Protein AF-A0A7W5GGF5-F1 (afdb_monomer)

Mean predicted aligned error: 14.83 Å

pLDDT: mean 84.12, std 16.29, range [29.69, 98.38]

Secondary structure (DSSP, 8-state):
-----HHHHHHHHTTSS--PPPGGGG--SEEEEEEEEEETTTTEEEEEETTEEEEEEB-SS-BPTT-EEEEEE-TTT--EEEEEEESSBPPSEEEEEEEEEETTEEEEE-SSSEEEEEB-S----TTSEEEEEE-TTS-EEEEEEEE-SPPPPPPPPPPPS-PPEEEEEEEE--SEEEEEETTTTEES-SSTTTTS-TT-EEEB--TT--SEEEEEE-TTTTGGG--SEEEEEEEEEEBPSSS--EEEEEEEES-SS--SS-----S--EEEEEEEPTT-EEEEEPPHHHHHHHHHTS--EEEE--SS-EEE--TTSTTSSEEEEEEEEE-

Organism: NCBI:txid1572644

Foldseek 3Di:
DDDPDPVVVVVVVVVPDPDADDPVNPPDLKDKWFFQDADLPVQWTWTGDLQDTDTEREDQEQHDGRFIWIFGADPLQRHGHYTDYTPDHDDQKFKWAFADDDPQWTFTAALHDTDIEGEDDEDDDHRFIFIFGADSRRHGHYTDYGDPDDGDDRDDNGDDSAADKDKHKDKAAFSAKWKAQPVVFDTQPPCCPPQHHSRKFKAADDPNSHGMKIKGASALSLQNSQFPAFPWKKWKWFFTQPQDWWKWKKAFDLDNDDDPTGGDGDPGDMWIWDTAGHRGMTMTIDDRRVRVCSNNSVGRMMMGYDNTTTIIYHPVDPPHRMMIIIGMHHD

Radius of gyration: 27.98 Å; Cα contacts (8 Å, |Δi|>4): 886; chains: 1; bounding box: 57×67×80 Å

Sequence (331 aa):
MTDLSPLNIAGLLARNTPQGPGVDDDTALVSTGSVLDVNTASRRVRVGIRGGDVWLPAVAARYASGAPVRVLFDATSARPVLVLGTAEPAAPVAAGQVKVIDGRTLTVTFGGPQFVIPSVAGAYEVDDTAWVMLDDWGRPVIALGPSLEPPPAPVEPPPDAGGEIVTATTTIGPQTSGTFSVAAGRWDQWNASRYGGASDIYQGNAYGSGQLRGFAGYGDQIRNLGALTIEEAVLTARKTADGNSAVLMVQGTAAGERPSGQPVAGPFESASSGSIGSGQTGSISLPAGLREALRTGAARGLVAVGGDYGGFGGTATPGSFTLAIRYTKAA

Nearest PDB structures (foldseek):
  7pxb-assembly1_A  TM=3.891E-01  e=2.462E-04  Mycobacterium tuberculosis
  3fp9-assembly3_G  TM=3.376E-01  e=1.770E-04  Mycobacterium tuberculosis
  5kzf-assembly2_I  TM=3.311E-01  e=1.770E-04  Mycobacterium tuberculosis H37Ra
  3fp9-assembly3_L  TM=3.149E-01  e=2.206E-04  Mycobacterium tuberculosis
  3f8t-assembly1_A  TM=6.559E-01  e=2.033E+00  Methanopyrus kandleri AV19

Solvent-accessible surface area (backbone atoms only — not comparable to full-atom values): 17221 Å² total; per-residue (Å²): 137,82,86,84,51,74,71,60,54,56,59,51,53,67,72,73,48,87,79,62,75,52,83,74,75,71,64,61,51,54,47,74,28,28,30,44,44,76,42,66,89,80,45,29,34,28,31,40,42,60,39,34,75,48,81,28,48,44,49,80,38,15,81,33,75,66,27,50,26,39,32,34,36,40,90,82,54,66,39,81,61,33,32,70,33,42,86,49,50,46,74,59,56,45,43,21,30,27,68,43,82,55,94,58,32,32,32,28,38,53,74,78,54,76,44,83,26,46,43,48,92,61,84,73,54,73,74,38,26,24,35,26,36,34,47,56,63,60,46,81,58,34,34,68,32,62,40,90,53,72,50,64,71,68,72,70,78,57,74,75,90,75,50,62,80,40,81,48,57,50,76,48,61,39,77,38,37,18,22,29,26,64,72,75,73,44,67,37,71,75,53,33,86,76,55,46,48,47,27,24,27,28,21,10,55,54,98,84,55,39,49,33,35,9,35,35,10,37,40,55,42,61,30,64,53,26,46,78,42,62,81,42,38,36,37,27,37,27,28,31,65,70,82,51,60,25,42,54,24,37,22,30,10,61,49,26,56,83,60,98,60,78,80,66,64,46,101,45,61,69,37,57,36,65,77,25,46,46,58,31,74,40,59,28,70,53,50,72,67,40,39,50,27,30,44,74,48,61,19,14,20,38,27,31,70,26,71,45,49,40,48,26,33,16,67,84,30,88,78,16,53,21,32,44,35,34,30,31,23,32,95

Structure (mmCIF, N/CA/C/O backbone):
data_AF-A0A7W5GGF5-F1
#
_entry.id   AF-A0A7W5GGF5-F1
#
loop_
_atom_site.group_PDB
_atom_site.id
_atom_site.type_symbol
_atom_site.label_atom_id
_atom_site.label_alt_id
_atom_site.label_comp_id
_atom_site.label_asym_id
_atom_site.label_entity_id
_atom_site.label_seq_id
_atom_site.pdbx_PDB_ins_code
_atom_site.Cartn_x
_atom_site.Cartn_y
_atom_site.Cartn_z
_atom_site.occupancy
_atom_site.B_iso_or_equiv
_atom_site.auth_seq_id
_atom_site.auth_comp_id
_atom_site.auth_asym_id
_atom_site.auth_atom_id
_atom_site.pdbx_PDB_model_num
ATOM 1 N N . MET A 1 1 ? 17.537 49.459 -15.010 1.00 41.50 1 MET A N 1
ATOM 2 C CA . MET A 1 1 ? 18.434 48.297 -15.169 1.00 41.50 1 MET A CA 1
ATOM 3 C C . MET A 1 1 ? 17.840 47.160 -14.369 1.00 41.50 1 MET A C 1
ATOM 5 O O . MET A 1 1 ? 17.927 47.172 -13.152 1.00 41.50 1 MET A O 1
ATOM 9 N N . THR A 1 2 ? 17.126 46.268 -15.043 1.00 43.50 2 THR A N 1
ATOM 10 C CA . THR A 1 2 ? 16.568 45.046 -14.462 1.00 43.50 2 THR A CA 1
ATOM 11 C C . THR A 1 2 ? 17.681 44.006 -14.424 1.00 43.50 2 THR A C 1
ATOM 13 O O . THR A 1 2 ? 18.266 43.695 -15.458 1.00 43.50 2 THR A O 1
ATOM 16 N N . ASP A 1 3 ? 18.019 43.536 -13.227 1.00 40.41 3 ASP A N 1
ATOM 17 C CA . ASP A 1 3 ? 19.039 42.513 -13.006 1.00 40.41 3 ASP A CA 1
ATOM 18 C C . ASP A 1 3 ? 18.532 41.162 -13.541 1.00 40.41 3 ASP A C 1
ATOM 20 O O . ASP A 1 3 ? 17.612 40.559 -12.988 1.00 40.41 3 ASP A O 1
ATOM 24 N N . LEU A 1 4 ? 19.098 40.733 -14.671 1.00 43.12 4 LEU A N 1
ATOM 25 C CA . LEU A 1 4 ? 18.821 39.464 -15.350 1.00 43.12 4 LEU A CA 1
ATOM 26 C C . LEU A 1 4 ? 19.878 38.416 -14.976 1.00 43.12 4 LEU A C 1
ATOM 28 O O . LEU A 1 4 ? 20.473 37.771 -15.840 1.00 43.12 4 LEU A O 1
ATOM 32 N N . SER A 1 5 ? 20.146 38.255 -13.684 1.00 49.69 5 SER A N 1
ATOM 33 C CA . SER A 1 5 ? 21.003 37.177 -13.201 1.00 49.69 5 SER A CA 1
ATOM 34 C C . SER A 1 5 ? 20.264 35.820 -13.241 1.00 49.69 5 SER A C 1
ATOM 36 O O . SER A 1 5 ? 19.100 35.721 -12.840 1.00 49.69 5 SER A O 1
ATOM 38 N N . PRO A 1 6 ? 20.917 34.732 -13.698 1.00 41.53 6 PRO A N 1
ATOM 39 C CA . PRO A 1 6 ? 20.298 33.407 -13.866 1.00 41.53 6 PRO A CA 1
ATOM 40 C C . PRO A 1 6 ? 19.820 32.772 -12.547 1.00 41.53 6 PRO A C 1
ATOM 42 O O . PRO A 1 6 ? 18.934 31.919 -12.550 1.00 41.53 6 PRO A O 1
ATOM 45 N N . LEU A 1 7 ? 20.344 33.240 -11.409 1.00 44.03 7 LEU A N 1
ATOM 46 C CA . LEU A 1 7 ? 19.892 32.866 -10.065 1.00 44.03 7 LEU A CA 1
ATOM 47 C C . LEU A 1 7 ? 18.481 33.385 -9.743 1.00 44.03 7 LEU A C 1
ATOM 49 O O . LEU A 1 7 ? 17.750 32.740 -8.994 1.00 44.03 7 LEU A O 1
ATOM 53 N N . ASN A 1 8 ? 18.065 34.502 -10.343 1.00 47.91 8 ASN A N 1
ATOM 54 C CA . ASN A 1 8 ? 16.760 35.104 -10.077 1.00 47.91 8 ASN A CA 1
ATOM 55 C C . ASN A 1 8 ? 15.637 34.463 -10.916 1.00 47.91 8 ASN A C 1
ATOM 57 O O . ASN A 1 8 ? 14.482 34.441 -10.500 1.00 47.91 8 ASN A O 1
ATOM 61 N N . ILE A 1 9 ? 15.975 33.856 -12.062 1.00 46.38 9 ILE A N 1
ATOM 62 C CA . ILE A 1 9 ? 15.023 33.125 -12.920 1.00 46.38 9 ILE A CA 1
ATOM 63 C C . ILE A 1 9 ? 14.698 31.742 -12.328 1.00 46.38 9 ILE A C 1
ATOM 65 O O . ILE A 1 9 ? 13.537 31.332 -12.335 1.00 46.38 9 ILE A O 1
ATOM 69 N N . ALA A 1 10 ? 15.681 31.053 -11.738 1.00 43.66 10 ALA A N 1
ATOM 70 C CA . ALA A 1 10 ? 15.460 29.780 -11.043 1.00 43.66 10 ALA A CA 1
ATOM 71 C C . ALA A 1 10 ? 14.578 29.943 -9.787 1.00 43.66 10 ALA A C 1
ATOM 73 O O . ALA A 1 10 ? 13.689 29.128 -9.542 1.00 43.66 10 ALA A O 1
ATOM 74 N N . GLY A 1 11 ? 14.756 31.039 -9.038 1.00 40.59 11 GLY A N 1
ATOM 75 C CA . GLY A 1 11 ? 13.897 31.381 -7.898 1.00 40.59 11 GLY A CA 1
ATOM 76 C C . GLY A 1 11 ? 12.468 31.780 -8.292 1.00 40.59 11 GLY A C 1
ATOM 77 O O . GLY A 1 11 ? 11.533 31.518 -7.536 1.00 40.59 11 GLY A O 1
ATOM 78 N N . LEU A 1 12 ? 12.277 32.366 -9.482 1.00 37.69 12 LEU A N 1
ATOM 79 C CA . LEU A 1 12 ? 10.950 32.711 -10.006 1.00 37.69 12 LEU A CA 1
ATOM 80 C C . LEU A 1 12 ? 10.204 31.488 -10.572 1.00 37.69 12 LEU A C 1
ATOM 82 O O . LEU A 1 12 ? 8.990 31.385 -10.410 1.00 37.69 12 LEU A O 1
ATOM 86 N N . LEU A 1 13 ? 10.918 30.537 -11.187 1.00 41.84 13 LEU A N 1
ATOM 87 C CA . LEU A 1 13 ? 10.351 29.275 -11.690 1.00 41.84 13 LEU A CA 1
ATOM 88 C C . LEU A 1 13 ? 9.960 28.309 -10.557 1.00 41.84 13 LEU A C 1
ATOM 90 O O . LEU A 1 13 ? 8.976 27.579 -10.688 1.00 41.84 13 LEU A O 1
ATOM 94 N N . ALA A 1 14 ? 10.662 28.361 -9.421 1.00 41.31 14 ALA A N 1
ATOM 95 C CA . ALA A 1 14 ? 10.317 27.596 -8.221 1.00 41.31 14 ALA A CA 1
ATOM 96 C C . ALA A 1 14 ? 9.022 28.077 -7.532 1.00 41.31 14 ALA A C 1
ATOM 98 O O . ALA A 1 14 ? 8.408 27.305 -6.799 1.00 41.31 14 ALA A O 1
ATOM 99 N N . ARG A 1 15 ? 8.589 29.328 -7.773 1.00 41.06 15 ARG A N 1
ATOM 100 C CA . ARG A 1 15 ? 7.358 29.905 -7.193 1.00 41.06 15 ARG A CA 1
ATOM 101 C C . ARG A 1 15 ? 6.095 29.699 -8.037 1.00 41.06 15 ARG A C 1
ATOM 103 O O . ARG A 1 15 ? 5.009 29.883 -7.506 1.00 41.06 15 ARG A O 1
ATOM 110 N N . ASN A 1 16 ? 6.227 29.317 -9.311 1.00 32.91 16 ASN A N 1
ATOM 111 C CA . ASN A 1 16 ? 5.099 29.181 -10.250 1.00 32.91 16 ASN A CA 1
ATOM 112 C C . ASN A 1 16 ? 4.885 27.754 -10.783 1.00 32.91 16 ASN A C 1
ATOM 114 O O . ASN A 1 16 ? 4.071 27.547 -11.681 1.00 32.91 16 ASN A O 1
ATOM 118 N N . THR A 1 17 ? 5.589 26.764 -10.242 1.00 31.17 17 THR A N 1
ATOM 119 C CA . THR A 1 17 ? 5.284 25.349 -10.473 1.00 31.17 17 THR A CA 1
ATOM 120 C C . THR A 1 17 ? 4.471 24.822 -9.289 1.00 31.17 17 THR A C 1
ATOM 122 O O . THR A 1 17 ? 4.788 25.183 -8.155 1.00 31.17 17 THR A O 1
ATOM 125 N N . PRO A 1 18 ? 3.416 24.009 -9.504 1.00 29.69 18 PRO A N 1
ATOM 126 C CA . PRO A 1 18 ? 2.726 23.331 -8.414 1.00 29.69 18 PRO A CA 1
ATOM 127 C C . PRO A 1 18 ? 3.756 22.499 -7.650 1.00 29.69 18 PRO A C 1
ATOM 129 O O . PRO A 1 18 ? 4.248 21.489 -8.150 1.00 29.69 18 PRO A O 1
ATOM 132 N N . GLN A 1 19 ? 4.141 22.976 -6.471 1.00 32.56 19 GLN A N 1
ATOM 133 C CA . GLN A 1 19 ? 4.970 22.228 -5.544 1.00 32.56 19 GLN A CA 1
ATOM 134 C C . GLN A 1 19 ? 4.095 21.075 -5.055 1.00 32.56 19 GLN A C 1
ATOM 136 O O . GLN A 1 19 ? 3.188 21.268 -4.246 1.00 32.56 19 GLN A O 1
ATOM 141 N N . GLY A 1 20 ? 4.316 19.886 -5.617 1.00 35.56 20 GLY A N 1
ATOM 142 C CA . GLY A 1 20 ? 3.926 18.657 -4.936 1.00 35.56 20 GLY A CA 1
ATOM 143 C C . GLY A 1 20 ? 4.612 18.599 -3.563 1.00 35.56 20 GLY A C 1
ATOM 144 O O . GLY A 1 20 ? 5.616 19.290 -3.367 1.00 35.56 20 GLY A O 1
ATOM 145 N N . PRO A 1 21 ? 4.079 17.812 -2.615 1.00 33.50 21 PRO A N 1
ATOM 146 C CA . PRO A 1 21 ? 4.643 17.703 -1.282 1.00 33.50 21 PRO A CA 1
ATOM 147 C C . PRO A 1 21 ? 6.118 17.311 -1.385 1.00 33.50 21 PRO A C 1
ATOM 149 O O . PRO A 1 21 ? 6.509 16.475 -2.211 1.00 33.50 21 PRO A O 1
ATOM 152 N N . GLY A 1 22 ? 6.936 18.005 -0.602 1.00 34.47 22 GLY A N 1
ATOM 153 C CA . GLY A 1 22 ? 8.385 17.892 -0.651 1.00 34.47 22 GLY A CA 1
ATOM 154 C C . GLY A 1 22 ? 8.851 16.523 -0.167 1.00 34.47 22 GLY A C 1
ATOM 155 O O . GLY A 1 22 ? 8.134 15.810 0.529 1.00 34.47 22 GLY A O 1
ATOM 156 N N . VAL A 1 23 ? 10.098 16.169 -0.483 1.00 36.12 23 VAL A N 1
ATOM 157 C CA . VAL A 1 23 ? 10.773 14.978 0.071 1.00 36.12 23 VAL A CA 1
ATOM 158 C C . VAL A 1 23 ? 10.720 14.956 1.606 1.00 36.12 23 VAL A C 1
ATOM 160 O O . VAL A 1 23 ? 10.708 13.878 2.186 1.00 36.12 23 VAL A O 1
ATOM 163 N N . ASP A 1 24 ? 10.604 16.121 2.248 1.00 40.81 24 ASP A N 1
ATOM 164 C CA . ASP A 1 24 ? 10.485 16.259 3.699 1.00 40.81 24 ASP A CA 1
ATOM 165 C C . ASP A 1 24 ? 9.088 15.908 4.248 1.00 40.81 24 ASP A C 1
ATOM 167 O O . ASP A 1 24 ? 8.988 15.519 5.413 1.00 40.81 24 ASP A O 1
ATOM 171 N N . ASP A 1 25 ? 8.031 15.947 3.425 1.00 39.50 25 ASP A N 1
ATOM 172 C CA . ASP A 1 25 ? 6.641 15.717 3.858 1.00 39.50 25 ASP A CA 1
ATOM 173 C C . ASP A 1 25 ? 6.311 14.227 4.107 1.00 39.50 25 ASP A C 1
ATOM 175 O O . ASP A 1 25 ? 5.280 13.914 4.701 1.00 39.50 25 ASP A O 1
ATOM 179 N N . ASP A 1 26 ? 7.198 13.299 3.718 1.00 44.12 26 ASP A N 1
ATOM 180 C CA . ASP A 1 26 ? 7.057 11.842 3.931 1.00 44.12 26 ASP A CA 1
ATOM 181 C C . ASP A 1 26 ? 8.338 11.216 4.548 1.00 44.12 26 ASP A C 1
ATOM 183 O O . ASP A 1 26 ? 8.599 10.021 4.415 1.00 44.12 26 ASP A O 1
ATOM 187 N N . THR A 1 27 ? 9.161 12.009 5.255 1.00 42.75 27 THR A N 1
ATOM 188 C CA . THR A 1 27 ? 10.307 11.488 6.046 1.00 42.75 27 THR A CA 1
ATOM 189 C C . THR A 1 27 ? 9.893 10.881 7.386 1.00 42.75 27 THR A C 1
ATOM 191 O O . THR A 1 27 ? 10.670 10.164 8.026 1.00 42.75 27 THR A O 1
ATOM 194 N N . ALA A 1 28 ? 8.675 11.157 7.846 1.00 56.06 28 ALA A N 1
ATOM 195 C CA . ALA A 1 28 ? 8.210 10.655 9.121 1.00 56.06 28 ALA A CA 1
ATOM 196 C C . ALA A 1 28 ? 7.806 9.181 8.978 1.00 56.06 28 ALA A C 1
ATOM 198 O O . ALA A 1 28 ? 6.720 8.858 8.502 1.00 56.06 28 ALA A O 1
ATOM 199 N N . LEU A 1 29 ? 8.635 8.272 9.508 1.00 76.88 29 LEU A N 1
ATOM 200 C CA . LEU A 1 29 ? 8.263 6.866 9.751 1.00 76.88 29 LEU A CA 1
ATOM 201 C C . LEU A 1 29 ? 7.036 6.728 10.669 1.00 76.88 29 LEU A C 1
ATOM 203 O O . LEU A 1 29 ? 6.598 5.621 10.954 1.00 76.88 29 LEU A O 1
ATOM 207 N N . VAL A 1 30 ? 6.488 7.834 11.164 1.00 82.19 30 VAL A N 1
ATOM 208 C CA . VAL A 1 30 ? 5.322 7.885 12.026 1.00 82.19 30 VAL A CA 1
ATOM 209 C C . VAL A 1 30 ? 4.293 8.819 11.407 1.00 82.19 30 VAL A C 1
ATOM 211 O O . VAL A 1 30 ? 4.600 9.963 11.091 1.00 82.19 30 VAL A O 1
ATOM 214 N N . SER A 1 31 ? 3.057 8.348 11.297 1.00 82.62 31 SER A N 1
ATOM 215 C CA . SER A 1 31 ? 1.913 9.165 10.892 1.00 82.62 31 SER A CA 1
ATOM 216 C C . SER A 1 31 ? 0.815 9.091 11.952 1.00 82.62 31 SER A C 1
ATOM 218 O O . SER A 1 31 ? 0.812 8.191 12.798 1.00 82.62 31 SER A O 1
ATOM 220 N N . THR A 1 32 ? -0.092 10.061 11.939 1.00 84.75 32 THR A N 1
ATOM 221 C CA . THR A 1 32 ? -1.231 10.109 12.856 1.00 84.75 32 THR A CA 1
ATOM 222 C C . THR A 1 32 ? -2.431 9.425 12.209 1.00 84.75 32 THR A C 1
ATOM 224 O O . THR A 1 32 ? -2.701 9.627 11.027 1.00 84.75 32 THR A O 1
ATOM 227 N N . GLY A 1 33 ? -3.142 8.612 12.981 1.00 84.69 33 GLY A N 1
ATOM 228 C CA . GLY A 1 33 ? -4.441 8.053 12.619 1.00 84.69 33 GLY A CA 1
ATOM 229 C C . GLY A 1 33 ? -5.434 8.218 13.764 1.00 84.69 33 GLY A C 1
ATOM 230 O O . GLY A 1 33 ? -5.113 8.832 14.783 1.00 84.69 33 GLY A O 1
ATOM 231 N N . SER A 1 34 ? -6.614 7.631 13.623 1.00 87.69 34 SER A N 1
ATOM 232 C CA . SER A 1 34 ? -7.623 7.552 14.684 1.00 87.69 34 SER A CA 1
ATOM 233 C C . SER A 1 34 ? -7.930 6.100 15.032 1.00 87.69 34 SER A C 1
ATOM 235 O O . SER A 1 34 ? -7.891 5.216 14.173 1.00 87.69 34 SER A O 1
ATOM 237 N N . VAL A 1 35 ? -8.218 5.825 16.303 1.00 89.44 35 VAL A N 1
ATOM 238 C CA . VAL A 1 35 ? -8.739 4.517 16.719 1.00 89.44 35 VAL A CA 1
ATOM 239 C C . VAL A 1 35 ? -10.155 4.363 16.180 1.00 89.44 35 VAL A C 1
ATOM 241 O O . VAL A 1 35 ? -11.020 5.180 16.477 1.00 89.44 35 VAL A O 1
ATOM 244 N N . LEU A 1 36 ? -10.403 3.293 15.433 1.00 86.50 36 LEU A N 1
ATOM 245 C CA . LEU A 1 36 ? -11.749 2.902 15.018 1.00 86.50 36 LEU A CA 1
ATOM 246 C C . LEU A 1 36 ? -12.290 1.788 15.911 1.00 86.50 36 LEU A C 1
ATOM 248 O O . LEU A 1 36 ? -13.461 1.795 16.263 1.00 86.50 36 LEU A O 1
ATOM 252 N N . ASP A 1 37 ? -11.440 0.826 16.279 1.00 87.62 37 ASP A N 1
ATOM 253 C CA . ASP A 1 37 ? -11.834 -0.314 17.109 1.00 87.62 37 ASP A CA 1
ATOM 254 C C . ASP A 1 37 ? -10.626 -0.919 17.848 1.00 87.62 37 ASP A C 1
ATOM 256 O O . ASP A 1 37 ? -9.474 -0.765 17.425 1.00 87.62 37 ASP A O 1
ATOM 260 N N . VAL A 1 38 ? -10.871 -1.628 18.952 1.00 89.00 38 VAL A N 1
ATOM 261 C CA . VAL A 1 38 ? -9.834 -2.210 19.815 1.00 89.00 38 VAL A CA 1
ATOM 262 C C . VAL A 1 38 ? -10.147 -3.670 20.109 1.00 89.00 38 VAL A C 1
ATOM 264 O O . VAL A 1 38 ? -11.082 -4.012 20.829 1.00 89.00 38 VAL A O 1
ATOM 267 N N . ASN A 1 39 ? -9.278 -4.561 19.639 1.00 88.69 39 ASN A N 1
ATOM 268 C CA . ASN A 1 39 ? -9.344 -5.974 19.968 1.00 88.69 39 ASN A CA 1
ATOM 269 C C . ASN A 1 39 ? -8.342 -6.287 21.083 1.00 88.69 39 ASN A C 1
ATOM 271 O O . ASN A 1 39 ? -7.180 -6.635 20.847 1.00 88.69 39 ASN A O 1
ATOM 275 N N . THR A 1 40 ? -8.828 -6.205 22.319 1.00 86.25 40 THR A N 1
ATOM 276 C CA . THR A 1 40 ? -8.023 -6.442 23.527 1.00 86.25 40 THR A CA 1
ATOM 277 C C . THR A 1 40 ? -7.508 -7.881 23.648 1.00 86.25 40 THR A C 1
ATOM 279 O O . THR A 1 40 ? -6.482 -8.110 24.280 1.00 86.25 40 THR A O 1
ATOM 282 N N . ALA A 1 41 ? -8.179 -8.864 23.032 1.00 83.88 41 ALA A N 1
ATOM 283 C CA . ALA A 1 41 ? -7.766 -10.272 23.082 1.00 83.88 41 ALA A CA 1
ATOM 284 C C . ALA A 1 41 ? -6.542 -10.540 22.205 1.00 83.88 41 ALA A C 1
ATOM 286 O O . ALA A 1 41 ? -5.614 -11.230 22.619 1.00 83.88 41 ALA A O 1
ATOM 287 N N . SER A 1 42 ? -6.537 -9.964 21.005 1.00 86.31 42 SER A N 1
ATOM 288 C CA . SER A 1 42 ? -5.442 -10.102 20.042 1.00 86.31 42 SER A CA 1
ATOM 289 C C . SER A 1 42 ? -4.380 -9.006 20.164 1.00 86.31 42 SER A C 1
ATOM 291 O O . SER A 1 42 ? -3.378 -9.069 19.456 1.00 86.31 42 SER A O 1
ATOM 293 N N . ARG A 1 43 ? -4.577 -8.025 21.061 1.00 92.12 43 ARG A N 1
ATOM 294 C CA . ARG A 1 43 ? -3.703 -6.852 21.250 1.00 92.12 43 ARG A CA 1
ATOM 295 C C . ARG A 1 43 ? -3.510 -6.055 19.960 1.00 92.12 43 ARG A C 1
ATOM 297 O O . ARG A 1 43 ? -2.397 -5.663 19.595 1.00 92.12 43 ARG A O 1
ATOM 304 N N . ARG A 1 44 ? -4.617 -5.847 19.248 1.00 94.06 44 ARG A N 1
ATOM 305 C CA . ARG A 1 44 ? -4.650 -5.097 17.992 1.00 94.06 44 ARG A CA 1
ATOM 306 C C . ARG A 1 44 ? -5.603 -3.925 18.093 1.00 94.06 44 ARG A C 1
ATOM 308 O O . ARG A 1 44 ? -6.597 -3.982 18.815 1.00 94.06 44 ARG A O 1
ATOM 315 N N . VAL A 1 45 ? -5.302 -2.892 17.324 1.00 92.88 45 VAL A N 1
ATOM 316 C CA . VAL A 1 45 ? -6.143 -1.707 17.162 1.00 92.88 45 VAL A CA 1
ATOM 317 C C . VAL A 1 45 ? -6.438 -1.561 15.678 1.00 92.88 45 VAL A C 1
ATOM 319 O O . VAL A 1 45 ? -5.528 -1.669 14.848 1.00 92.88 45 VAL A O 1
ATOM 322 N N . ARG A 1 46 ? -7.710 -1.366 15.337 1.00 90.56 46 ARG A N 1
ATOM 323 C CA . ARG A 1 46 ? -8.122 -0.954 14.001 1.00 90.56 46 ARG A CA 1
ATOM 324 C C . ARG A 1 46 ? -7.967 0.550 13.941 1.00 90.56 46 ARG A C 1
ATOM 326 O O . ARG A 1 46 ? -8.578 1.257 14.739 1.00 90.56 46 ARG A O 1
ATOM 333 N N . VAL A 1 47 ? -7.135 1.022 13.028 1.00 87.50 47 VAL A N 1
ATOM 334 C CA . VAL A 1 47 ? -6.849 2.448 12.885 1.00 87.50 47 VAL A CA 1
ATOM 335 C C . VAL A 1 47 ? -7.337 2.951 11.542 1.00 87.50 47 VAL A C 1
ATOM 337 O O . VAL A 1 47 ? -7.119 2.284 10.533 1.00 87.50 47 VAL A O 1
ATOM 340 N N . GLY A 1 48 ? -7.969 4.120 11.544 1.00 79.31 48 GLY A N 1
ATOM 341 C CA . GLY A 1 48 ? -8.208 4.916 10.351 1.00 79.31 48 GLY A CA 1
ATOM 342 C C . GLY A 1 48 ? -6.940 5.697 10.047 1.00 79.31 48 GLY A C 1
ATOM 343 O O . GLY A 1 48 ? -6.478 6.481 10.878 1.00 79.31 48 GLY A O 1
ATOM 344 N N . ILE A 1 49 ? -6.324 5.439 8.900 1.00 75.88 49 ILE A N 1
ATOM 345 C CA . ILE A 1 49 ? -5.078 6.090 8.511 1.00 75.88 49 ILE A CA 1
ATOM 346 C C . ILE A 1 49 ? -4.965 6.188 6.994 1.00 75.88 49 ILE A C 1
ATOM 348 O O . ILE A 1 49 ? -5.219 5.224 6.273 1.00 75.88 49 ILE A O 1
ATOM 352 N N . ARG A 1 50 ? -4.561 7.369 6.506 1.00 69.12 50 ARG A N 1
ATOM 353 C CA . ARG A 1 50 ? -4.390 7.657 5.068 1.00 69.12 50 ARG A CA 1
ATOM 354 C C . ARG A 1 50 ? -5.636 7.293 4.236 1.00 69.12 50 ARG A C 1
ATOM 356 O O . ARG A 1 50 ? -5.514 6.788 3.127 1.00 69.12 50 ARG A O 1
ATOM 363 N N . GLY A 1 51 ? -6.827 7.532 4.785 1.00 57.44 51 GLY A N 1
ATOM 364 C CA . GLY A 1 51 ? -8.104 7.267 4.120 1.00 57.44 51 GLY A CA 1
ATOM 365 C C . GLY A 1 51 ? -8.497 5.791 3.985 1.00 57.44 51 GLY A C 1
ATOM 366 O O . GLY A 1 51 ? -9.483 5.490 3.319 1.00 57.44 51 GLY A O 1
ATOM 367 N N . GLY A 1 52 ? -7.754 4.874 4.609 1.00 64.00 52 GLY A N 1
ATOM 368 C CA . GLY A 1 52 ? -8.138 3.472 4.765 1.00 64.00 52 GLY A CA 1
ATOM 369 C C . GLY A 1 52 ? -8.204 3.069 6.233 1.00 64.00 52 GLY A C 1
ATOM 370 O O . GLY A 1 52 ? -7.868 3.852 7.122 1.00 64.00 52 GLY A O 1
ATOM 371 N N . ASP A 1 53 ? -8.596 1.823 6.487 1.00 80.19 53 ASP A N 1
ATOM 372 C CA . ASP A 1 53 ? -8.488 1.224 7.810 1.00 80.19 53 ASP A CA 1
ATOM 373 C C . ASP A 1 53 ? -7.654 -0.055 7.797 1.00 80.19 53 ASP A C 1
ATOM 375 O O . ASP A 1 53 ? -7.557 -0.762 6.790 1.00 80.19 53 ASP A O 1
ATOM 379 N N . VAL A 1 54 ? -6.999 -0.332 8.922 1.00 83.50 54 VAL A N 1
ATOM 380 C CA . VAL A 1 54 ? -6.177 -1.531 9.067 1.00 83.50 54 VAL A CA 1
ATOM 381 C C . VAL A 1 54 ? -6.094 -1.970 10.522 1.00 83.50 54 VAL A C 1
ATOM 383 O O . VAL A 1 54 ? -5.928 -1.163 11.434 1.00 83.50 54 VAL A O 1
ATOM 386 N N . TRP A 1 55 ? -6.171 -3.283 10.743 1.00 90.00 55 TRP A N 1
ATOM 387 C CA . TRP A 1 55 ? -5.844 -3.891 12.028 1.00 90.00 55 TRP A CA 1
ATOM 388 C C . TRP A 1 55 ? -4.334 -4.009 12.188 1.00 90.00 55 TRP A C 1
ATOM 390 O O . TRP A 1 55 ? -3.682 -4.783 11.481 1.00 90.00 55 TRP A O 1
ATOM 400 N N . LEU A 1 56 ? -3.779 -3.328 13.181 1.00 92.56 56 LEU A N 1
ATOM 401 C CA . LEU A 1 56 ? -2.350 -3.358 13.477 1.00 92.56 56 LEU A CA 1
ATOM 402 C C . LEU A 1 56 ? -2.108 -3.914 14.877 1.00 92.56 56 LEU A C 1
ATOM 404 O O . LEU A 1 56 ? -2.939 -3.704 15.763 1.00 92.56 56 LEU A O 1
ATOM 408 N N . PRO A 1 57 ? -0.992 -4.627 15.107 1.00 95.75 57 PRO A N 1
ATOM 409 C CA . PRO A 1 57 ? -0.517 -4.814 16.469 1.00 95.75 57 PRO A CA 1
ATOM 410 C C . PRO A 1 57 ? -0.297 -3.440 17.111 1.00 95.75 57 PRO A C 1
ATOM 412 O O . PRO A 1 57 ? -0.009 -2.456 16.421 1.00 95.75 57 PRO A O 1
ATOM 415 N N . ALA A 1 58 ? -0.457 -3.369 18.426 1.00 95.38 58 ALA A N 1
ATOM 416 C CA . ALA A 1 58 ? -0.380 -2.112 19.150 1.00 95.38 58 ALA A CA 1
ATOM 417 C C . ALA A 1 58 ? 0.410 -2.261 20.455 1.00 95.38 58 ALA A C 1
ATOM 419 O O . ALA A 1 58 ? 0.377 -3.305 21.110 1.00 95.38 58 ALA A O 1
ATOM 420 N N . VAL A 1 59 ? 1.123 -1.204 20.837 1.00 95.38 59 VAL A N 1
ATOM 421 C CA . VAL A 1 59 ? 1.694 -1.066 22.183 1.00 95.38 59 VAL A CA 1
ATOM 422 C C . VAL A 1 59 ? 0.552 -0.790 23.163 1.00 95.38 59 VAL A C 1
ATOM 424 O O . VAL A 1 59 ? -0.406 -0.115 22.807 1.00 95.38 59 VAL A O 1
ATOM 427 N N . ALA A 1 60 ? 0.601 -1.314 24.386 1.00 92.62 60 ALA A N 1
ATOM 428 C CA . ALA A 1 60 ? -0.468 -1.089 25.361 1.00 92.62 60 ALA A CA 1
ATOM 429 C C . ALA A 1 60 ? -0.562 0.403 25.741 1.00 92.62 60 ALA A C 1
ATOM 431 O O . ALA A 1 60 ? 0.450 1.005 26.099 1.00 92.62 60 ALA A O 1
ATOM 432 N N . ALA A 1 61 ? -1.753 1.002 25.626 1.00 91.38 61 ALA A N 1
ATOM 433 C CA . ALA A 1 61 ? -1.943 2.441 25.850 1.00 91.38 61 ALA A CA 1
ATOM 434 C C . ALA A 1 61 ? -3.388 2.857 26.203 1.00 91.38 61 ALA A C 1
ATOM 436 O O . ALA A 1 61 ? -3.699 4.039 26.111 1.00 91.38 61 ALA A O 1
ATOM 437 N N . ARG A 1 62 ? -4.278 1.923 26.579 1.00 90.56 62 ARG A N 1
ATOM 438 C CA . ARG A 1 62 ? -5.719 2.171 26.818 1.00 90.56 62 ARG A CA 1
ATOM 439 C C . ARG A 1 62 ? -6.365 2.993 25.698 1.00 90.56 62 ARG A C 1
ATOM 441 O O . ARG A 1 62 ? -6.718 4.151 25.869 1.00 90.56 62 ARG A O 1
ATOM 448 N N . TYR A 1 63 ? -6.500 2.395 24.525 1.00 90.81 63 TYR A N 1
ATOM 449 C CA . TYR A 1 63 ? -7.076 3.061 23.360 1.00 90.81 63 TYR A CA 1
ATOM 450 C C . TYR A 1 63 ? -8.568 3.363 23.560 1.00 90.81 63 TYR A C 1
ATOM 452 O O . TYR A 1 63 ? -9.343 2.450 23.837 1.00 90.81 63 TYR A O 1
ATOM 460 N N . ALA A 1 64 ? -8.963 4.626 23.394 1.00 84.56 64 ALA A N 1
ATOM 461 C CA . ALA A 1 64 ? -10.363 5.033 23.292 1.00 84.56 64 ALA A CA 1
ATOM 462 C C . ALA A 1 64 ? -10.765 5.163 21.816 1.00 84.56 64 ALA A C 1
ATOM 464 O O . ALA A 1 64 ? -9.939 5.547 20.989 1.00 84.56 64 ALA A O 1
ATOM 465 N N . SER A 1 65 ? -12.020 4.851 21.482 1.00 83.94 65 SER A N 1
ATOM 466 C CA . SER A 1 65 ? -12.543 5.061 20.124 1.00 83.94 65 SER A CA 1
ATOM 467 C C . SER A 1 65 ? -12.455 6.541 19.735 1.00 83.94 65 SER A C 1
ATOM 469 O O . SER A 1 65 ? -12.686 7.415 20.569 1.00 83.94 65 SER A O 1
ATOM 471 N N . GLY A 1 66 ? -12.064 6.826 18.494 1.00 80.50 66 GLY A N 1
ATOM 472 C CA . GLY A 1 66 ? -11.838 8.176 17.974 1.00 80.50 66 GLY A CA 1
ATOM 473 C C . GLY A 1 66 ? -10.522 8.830 18.405 1.00 80.50 66 GLY A C 1
ATOM 474 O O . GLY A 1 66 ? -10.123 9.824 17.801 1.00 80.50 66 GLY A O 1
ATOM 475 N N . ALA A 1 67 ? -9.811 8.273 19.392 1.00 83.88 67 ALA A N 1
ATOM 476 C CA . ALA A 1 67 ? -8.599 8.893 19.916 1.00 83.88 67 ALA A CA 1
ATOM 477 C C . ALA A 1 67 ? -7.476 8.951 18.860 1.00 83.88 67 ALA A C 1
ATOM 479 O O . ALA A 1 67 ? -7.287 7.988 18.102 1.00 83.88 67 ALA A O 1
ATOM 480 N N . PRO A 1 68 ? -6.688 10.041 18.821 1.00 85.56 68 PRO A N 1
ATOM 481 C CA . PRO A 1 68 ? -5.557 10.158 17.915 1.00 85.56 68 PRO A CA 1
ATOM 482 C C . PRO A 1 68 ? -4.430 9.201 18.317 1.00 85.56 68 PRO A C 1
ATOM 484 O O . PRO A 1 68 ? -3.959 9.184 19.459 1.00 85.56 68 PRO A O 1
ATOM 487 N N . VAL A 1 69 ? -3.941 8.433 17.346 1.00 91.94 69 VAL A N 1
ATOM 488 C CA . VAL A 1 69 ? -2.864 7.455 17.526 1.00 91.94 69 VAL A CA 1
ATOM 489 C C . VAL A 1 69 ? -1.686 7.725 16.617 1.00 91.94 69 VAL A C 1
ATOM 491 O O . VAL A 1 69 ? -1.829 8.251 15.516 1.00 91.94 69 VAL A O 1
ATOM 494 N N . ARG A 1 70 ? -0.504 7.304 17.065 1.00 90.94 70 ARG A N 1
ATOM 495 C CA . ARG A 1 70 ? 0.707 7.301 16.242 1.00 90.94 70 ARG A CA 1
ATOM 496 C C . ARG A 1 70 ? 0.933 5.918 15.657 1.00 90.94 70 ARG A C 1
ATOM 498 O O . AR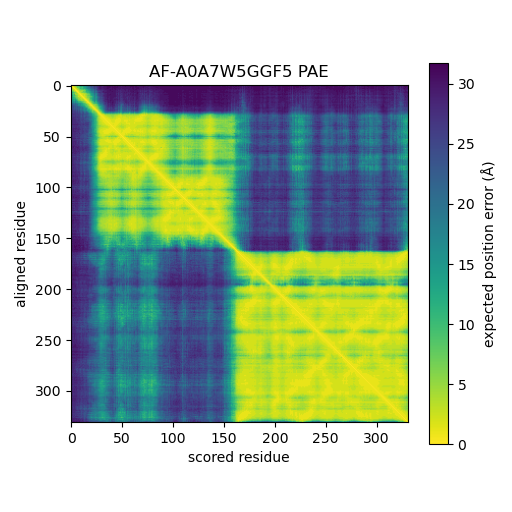G A 1 70 ? 1.015 4.938 16.396 1.00 90.94 70 ARG A O 1
ATOM 505 N N . VAL A 1 71 ? 1.074 5.849 14.343 1.00 89.50 71 VAL A N 1
ATOM 506 C CA . VAL A 1 71 ? 1.290 4.610 13.597 1.00 89.50 71 VAL A CA 1
ATOM 507 C C . VAL A 1 71 ? 2.673 4.642 12.971 1.00 89.50 71 VAL A C 1
ATOM 509 O O . VAL A 1 71 ? 2.999 5.566 12.231 1.00 89.50 71 VAL A O 1
ATOM 512 N N . LEU A 1 72 ? 3.473 3.625 13.274 1.00 90.81 72 LEU A N 1
ATOM 513 C CA . LEU A 1 72 ? 4.774 3.379 12.670 1.00 90.81 72 LEU A CA 1
ATOM 514 C C . LEU A 1 72 ? 4.596 2.735 11.295 1.00 90.81 72 LEU A C 1
ATOM 516 O O . LEU A 1 72 ? 3.813 1.792 11.136 1.00 90.81 72 LEU A O 1
ATOM 520 N N . PHE A 1 73 ? 5.380 3.211 10.339 1.00 81.56 73 PHE A N 1
ATOM 521 C CA . PHE A 1 73 ? 5.480 2.686 8.992 1.00 81.56 73 PHE A CA 1
ATOM 522 C C . PHE A 1 73 ? 6.826 2.000 8.786 1.00 81.56 73 PHE A C 1
ATOM 524 O O . PHE A 1 73 ? 7.863 2.451 9.272 1.00 81.56 73 PHE A O 1
ATOM 531 N N . ASP A 1 74 ? 6.806 0.897 8.048 1.00 74.19 74 ASP A N 1
ATOM 532 C CA . ASP A 1 74 ? 8.020 0.241 7.592 1.00 74.19 74 ASP A CA 1
ATOM 533 C C . ASP A 1 74 ? 8.748 1.136 6.583 1.00 74.19 74 ASP A C 1
ATOM 535 O O . ASP A 1 74 ? 8.182 1.524 5.559 1.00 74.19 74 ASP A O 1
ATOM 539 N N . ALA A 1 75 ? 10.016 1.435 6.864 1.00 60.66 75 ALA A N 1
ATOM 540 C CA . ALA A 1 75 ? 10.824 2.363 6.076 1.00 60.66 75 ALA A CA 1
ATOM 541 C C . ALA A 1 75 ? 11.035 1.917 4.618 1.00 60.66 75 ALA A C 1
ATOM 543 O O . ALA A 1 75 ? 11.338 2.742 3.761 1.00 60.66 75 ALA A O 1
ATOM 544 N N . THR A 1 76 ? 10.887 0.621 4.327 1.00 52.16 76 THR A N 1
ATOM 545 C CA . THR A 1 76 ? 11.158 0.054 2.997 1.00 52.16 76 THR A CA 1
ATOM 546 C C . THR A 1 76 ? 9.884 -0.078 2.168 1.00 52.16 76 THR A C 1
ATOM 548 O O . THR A 1 76 ? 9.897 0.116 0.953 1.00 52.16 76 THR A O 1
ATOM 551 N N . SER A 1 77 ? 8.776 -0.445 2.806 1.00 56.69 77 SER A N 1
ATOM 552 C CA . SER A 1 77 ? 7.504 -0.783 2.160 1.00 56.69 77 SER A CA 1
ATOM 553 C C . SER A 1 77 ? 6.406 0.246 2.347 1.00 56.69 77 SER A C 1
ATOM 555 O O . SER A 1 77 ? 5.339 0.085 1.751 1.00 56.69 77 SER A O 1
ATOM 557 N N . ALA A 1 78 ? 6.653 1.284 3.150 1.00 65.25 78 ALA A N 1
ATOM 558 C CA . ALA A 1 78 ? 5.669 2.300 3.508 1.00 65.25 78 ALA A CA 1
ATOM 559 C C . ALA A 1 78 ? 4.347 1.679 4.002 1.00 65.25 78 ALA A C 1
ATOM 561 O O . ALA A 1 78 ? 3.263 2.231 3.803 1.00 65.25 78 ALA A O 1
ATOM 562 N N . ARG A 1 79 ? 4.427 0.497 4.629 1.00 69.50 79 ARG A N 1
ATOM 563 C CA . ARG A 1 79 ? 3.283 -0.192 5.231 1.00 69.50 79 ARG A CA 1
ATOM 564 C C . ARG A 1 79 ? 3.115 0.251 6.672 1.00 69.50 79 ARG A C 1
ATOM 566 O O . ARG A 1 79 ? 4.121 0.289 7.376 1.00 69.50 79 ARG A O 1
ATOM 573 N N . PRO A 1 80 ? 1.887 0.478 7.155 1.00 82.56 80 PRO A N 1
ATOM 574 C CA . PRO A 1 80 ? 1.664 0.598 8.584 1.00 82.56 80 PRO A CA 1
ATOM 575 C C . PRO A 1 80 ? 1.968 -0.750 9.254 1.00 82.56 80 PRO A C 1
ATOM 577 O O . PRO A 1 80 ? 1.498 -1.795 8.797 1.00 82.56 80 PRO A O 1
ATOM 580 N N . VAL A 1 81 ? 2.771 -0.736 10.317 1.00 89.81 81 VAL A N 1
ATOM 581 C CA . VAL A 1 81 ? 3.241 -1.964 10.985 1.00 89.81 81 VAL A CA 1
ATOM 582 C C . VAL A 1 81 ? 2.879 -2.043 12.461 1.00 89.81 81 VAL A C 1
ATOM 584 O O . VAL A 1 81 ? 2.698 -3.148 12.966 1.00 89.81 81 VAL A O 1
ATOM 587 N N . LEU A 1 82 ? 2.763 -0.912 13.160 1.00 93.75 82 LEU A N 1
ATOM 588 C CA . LEU A 1 82 ? 2.566 -0.893 14.610 1.00 93.75 82 LEU A CA 1
ATOM 589 C C . LEU A 1 82 ? 1.881 0.399 15.054 1.00 93.75 82 LEU A C 1
ATOM 591 O O . LEU A 1 82 ? 2.283 1.484 14.639 1.00 93.75 82 LEU A O 1
ATOM 595 N N . VAL A 1 83 ? 0.906 0.296 15.955 1.00 94.88 83 VAL A N 1
ATOM 596 C CA . VAL A 1 83 ? 0.413 1.458 16.707 1.00 94.88 83 VAL A CA 1
ATOM 597 C C . VAL A 1 83 ? 1.312 1.670 17.920 1.00 94.88 83 VAL A C 1
ATOM 599 O O . VAL A 1 83 ? 1.440 0.789 18.771 1.00 94.88 83 VAL A O 1
ATOM 602 N N . LEU A 1 84 ? 1.962 2.829 17.982 1.00 92.75 84 LEU A N 1
ATOM 603 C CA . LEU A 1 84 ? 2.921 3.180 19.031 1.00 92.75 84 LEU A CA 1
ATOM 604 C C . LEU A 1 84 ? 2.237 3.601 20.335 1.00 92.75 84 LEU A C 1
ATOM 606 O O . LEU A 1 84 ? 2.820 3.464 21.405 1.00 92.75 84 LEU A O 1
ATOM 610 N N . GLY A 1 85 ? 1.021 4.133 20.239 1.00 90.69 85 GLY A N 1
ATOM 611 C CA . GLY A 1 85 ? 0.251 4.621 21.374 1.00 90.69 85 GLY A CA 1
ATOM 612 C C . GLY A 1 85 ? -0.785 5.657 20.955 1.00 90.69 85 GLY A C 1
ATOM 613 O O . GLY A 1 85 ? -0.834 6.079 19.795 1.00 90.69 85 GLY A O 1
ATOM 614 N N . THR A 1 86 ? -1.598 6.065 21.923 1.00 89.81 86 THR A N 1
ATOM 615 C CA . THR A 1 86 ? -2.552 7.174 21.816 1.00 89.81 86 THR A CA 1
ATOM 616 C C . THR A 1 86 ? -2.038 8.372 22.612 1.00 89.81 86 THR A C 1
ATOM 618 O O . THR A 1 86 ? -1.401 8.197 23.653 1.00 89.81 86 THR A O 1
ATOM 621 N N . ALA A 1 87 ? -2.291 9.586 22.120 1.00 80.12 87 ALA A N 1
ATOM 622 C CA . ALA A 1 87 ? -2.058 10.800 22.910 1.00 80.12 87 ALA A CA 1
ATOM 623 C C . ALA A 1 87 ? -3.138 10.997 23.990 1.00 80.12 87 ALA A C 1
ATOM 625 O O . ALA A 1 87 ? -2.921 11.713 24.964 1.00 80.12 87 ALA A O 1
ATOM 626 N N . GLU A 1 88 ? -4.276 10.324 23.824 1.00 86.19 88 GLU A N 1
ATOM 627 C CA . GLU A 1 88 ? -5.458 10.421 24.672 1.00 86.19 88 GLU A CA 1
ATOM 628 C C . GLU A 1 88 ? -5.827 9.014 25.167 1.00 86.19 88 GLU A C 1
ATOM 630 O O . GLU A 1 88 ? -6.677 8.336 24.580 1.00 86.19 88 GLU A O 1
ATOM 635 N N . PRO A 1 89 ? -5.116 8.496 26.186 1.00 87.75 89 PRO A N 1
ATOM 636 C CA . PRO A 1 89 ? -5.443 7.211 26.784 1.00 87.75 89 PRO A CA 1
ATOM 637 C C . PRO A 1 89 ? -6.763 7.295 27.555 1.00 87.75 89 PRO A C 1
ATOM 639 O O . PRO A 1 89 ? -7.022 8.262 28.272 1.00 87.75 89 PRO A O 1
ATOM 642 N N . ALA A 1 90 ? -7.570 6.241 27.460 1.00 86.69 90 ALA A N 1
ATOM 643 C CA . ALA A 1 90 ? -8.775 6.083 28.255 1.00 86.69 90 ALA A CA 1
ATOM 644 C C . ALA A 1 90 ? -8.443 6.050 29.756 1.00 86.69 90 ALA A C 1
ATOM 646 O O . ALA A 1 90 ? -7.339 5.665 30.175 1.00 86.69 90 ALA A O 1
ATOM 647 N N . ALA A 1 91 ? -9.431 6.435 30.566 1.00 88.25 91 ALA A N 1
ATOM 648 C CA . ALA A 1 91 ? -9.302 6.467 32.014 1.00 88.25 91 ALA A CA 1
ATOM 649 C C . ALA A 1 91 ? -8.909 5.079 32.567 1.00 88.25 91 ALA A C 1
ATOM 651 O O . ALA A 1 91 ? -9.434 4.062 32.116 1.00 88.25 91 ALA A O 1
ATOM 652 N N . PRO A 1 92 ? -7.999 5.009 33.555 1.00 91.12 92 PRO A N 1
ATOM 653 C CA . PRO A 1 92 ? -7.591 3.743 34.170 1.00 91.12 92 PRO A CA 1
ATOM 654 C C . PRO A 1 92 ? -8.663 3.156 35.100 1.00 91.12 92 PRO A C 1
ATOM 656 O O . PRO A 1 92 ? -8.545 2.011 35.530 1.00 91.12 92 PRO A O 1
ATOM 659 N N . VAL A 1 93 ? -9.685 3.944 35.437 1.00 92.06 93 VAL A N 1
ATOM 660 C CA . VAL A 1 93 ? -10.817 3.552 36.272 1.00 92.06 93 VAL A CA 1
ATOM 661 C C . VAL A 1 93 ? -12.089 4.047 35.597 1.00 92.06 93 VAL A C 1
ATOM 663 O O . VAL A 1 93 ? -12.132 5.184 35.129 1.00 92.06 93 VAL A O 1
ATOM 666 N N . ALA A 1 94 ? -13.108 3.197 35.542 1.00 91.25 94 ALA A N 1
ATOM 667 C CA . ALA A 1 94 ? -14.402 3.521 34.955 1.00 91.25 94 ALA A CA 1
ATOM 668 C C . ALA A 1 94 ? -15.530 2.797 35.699 1.00 91.25 94 ALA A C 1
ATOM 670 O O . ALA A 1 94 ? -15.290 1.806 36.392 1.00 91.25 94 ALA A O 1
ATOM 671 N N . ALA A 1 95 ? -16.761 3.288 35.571 1.00 92.31 95 ALA A N 1
ATOM 672 C CA . ALA A 1 95 ? -17.921 2.601 36.122 1.00 92.31 95 ALA A CA 1
ATOM 673 C C . ALA A 1 95 ? -18.203 1.3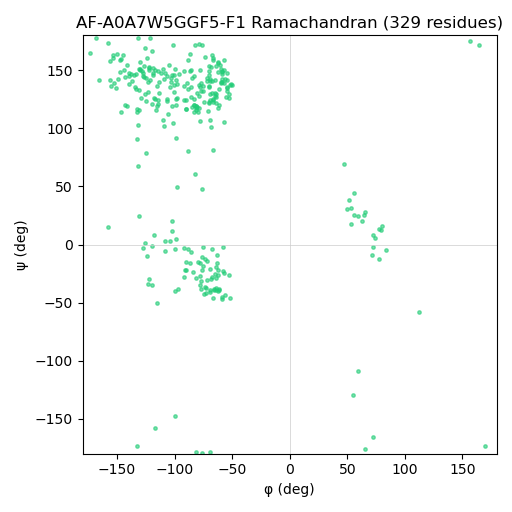00 35.343 1.00 92.31 95 ALA A C 1
ATOM 675 O O . ALA A 1 95 ? -18.049 1.241 34.127 1.00 92.31 95 ALA A O 1
ATOM 676 N N . GLY A 1 96 ? -18.622 0.243 36.031 1.00 92.38 96 GLY A N 1
ATOM 677 C CA . GLY A 1 96 ? -19.111 -1.000 35.430 1.00 92.38 96 GLY A CA 1
ATOM 678 C C . GLY A 1 96 ? -20.375 -1.458 36.143 1.00 92.38 96 GLY A C 1
ATOM 679 O O . GLY A 1 96 ? -20.503 -1.249 37.348 1.00 92.38 96 GLY A O 1
ATOM 680 N N . GLN A 1 97 ? -21.315 -2.065 35.417 1.00 93.88 97 GLN A N 1
ATOM 681 C CA . GLN A 1 97 ? -22.574 -2.514 36.019 1.00 93.88 97 GLN A CA 1
ATOM 682 C C . GLN A 1 97 ? -22.397 -3.884 36.674 1.00 93.88 97 GLN A C 1
ATOM 684 O O . GLN A 1 97 ? -22.001 -4.837 36.002 1.00 93.88 97 GLN A O 1
ATOM 689 N N . VAL A 1 98 ? -22.724 -4.010 37.955 1.00 94.06 98 VAL A N 1
ATOM 690 C CA . VAL A 1 98 ? -22.668 -5.276 38.693 1.00 94.06 98 VAL A CA 1
ATOM 691 C C . VAL A 1 98 ? -23.845 -6.163 38.279 1.00 94.06 98 VAL A C 1
ATOM 693 O O . VAL A 1 98 ? -24.984 -5.716 38.223 1.00 94.06 98 VAL A O 1
ATOM 696 N N . LYS A 1 99 ? -23.587 -7.436 37.973 1.00 94.81 99 LYS A N 1
ATOM 697 C CA . LYS A 1 99 ? -24.613 -8.421 37.577 1.00 94.81 99 LYS A CA 1
ATOM 698 C C . LYS A 1 99 ? -24.710 -9.612 38.508 1.00 94.81 99 LYS A C 1
ATOM 700 O O . LYS A 1 99 ? -25.796 -10.137 38.715 1.00 94.81 99 LYS A O 1
ATOM 705 N N . VAL A 1 100 ? -23.584 -10.043 39.062 1.00 95.19 100 VAL A N 1
ATOM 706 C CA . VAL A 1 100 ? -23.538 -11.156 40.013 1.00 95.19 100 VAL A CA 1
ATOM 707 C C . VAL A 1 100 ? -22.555 -10.805 41.112 1.00 95.19 100 VAL A C 1
ATOM 709 O O . VAL A 1 100 ? -21.478 -10.281 40.824 1.00 95.19 100 VAL A O 1
ATOM 712 N N . ILE A 1 101 ? -22.924 -11.123 42.349 1.00 95.50 101 ILE A N 1
ATOM 713 C CA . ILE A 1 101 ? -22.069 -11.007 43.527 1.00 95.50 101 ILE A CA 1
ATOM 714 C C . ILE A 1 101 ? -21.846 -12.421 44.062 1.00 95.50 101 ILE A C 1
ATOM 716 O O . ILE A 1 101 ? -22.808 -13.091 44.433 1.00 95.50 101 ILE A O 1
ATOM 720 N N . ASP A 1 102 ? -20.592 -12.865 44.103 1.00 92.19 102 ASP A N 1
ATOM 721 C CA . ASP A 1 102 ? -20.201 -14.156 44.675 1.00 92.19 102 ASP A CA 1
ATOM 722 C C . ASP A 1 102 ? -18.996 -13.971 45.609 1.00 92.19 102 ASP A C 1
ATOM 724 O O . ASP A 1 102 ? -17.828 -13.952 45.201 1.00 92.19 102 ASP A O 1
ATOM 728 N N . GLY A 1 103 ? -19.290 -13.728 46.888 1.00 89.38 103 GLY A N 1
ATOM 729 C CA . GLY A 1 103 ? -18.286 -13.458 47.915 1.00 89.38 103 GLY A CA 1
ATOM 730 C C . GLY A 1 103 ? -17.427 -12.228 47.597 1.00 89.38 103 GLY A C 1
ATOM 731 O O . GLY A 1 103 ? -17.888 -11.095 47.696 1.00 89.38 103 GLY A O 1
ATOM 732 N N . ARG A 1 104 ? -16.151 -12.452 47.251 1.00 91.31 104 ARG A N 1
ATOM 733 C CA . ARG A 1 104 ? -15.181 -11.404 46.854 1.00 91.31 104 ARG A CA 1
ATOM 734 C C . ARG A 1 104 ? -14.963 -11.326 45.343 1.00 91.31 104 ARG A C 1
ATOM 736 O O . ARG A 1 104 ? -13.930 -10.835 44.889 1.00 91.31 104 ARG A O 1
ATOM 743 N N . THR A 1 105 ? -15.897 -11.856 44.567 1.00 95.50 105 THR A N 1
ATOM 744 C CA . THR A 1 105 ? -15.884 -11.762 43.111 1.00 95.50 105 THR A CA 1
ATOM 745 C C . THR A 1 105 ? -17.184 -11.155 42.617 1.00 95.50 105 THR A C 1
ATOM 747 O O . THR A 1 105 ? -18.251 -11.386 43.189 1.00 95.50 105 THR A O 1
ATOM 750 N N . LEU A 1 106 ? -17.081 -10.344 41.570 1.00 95.44 106 LEU A N 1
ATOM 751 C CA . LEU A 1 106 ? -18.204 -9.708 40.901 1.00 95.44 106 LEU A CA 1
ATOM 752 C C . LEU A 1 106 ? -18.186 -10.087 39.428 1.00 95.44 106 LEU A C 1
ATOM 754 O O . LEU A 1 106 ? -17.130 -10.080 38.795 1.00 95.44 106 LEU A O 1
ATOM 758 N N . THR A 1 107 ? -19.362 -10.353 38.870 1.00 96.19 107 THR A N 1
ATOM 759 C CA . THR A 1 107 ? -19.546 -10.293 37.419 1.00 96.19 107 THR A CA 1
ATOM 760 C C . THR A 1 107 ? -19.980 -8.883 37.064 1.00 96.19 107 THR A C 1
ATOM 762 O O . THR A 1 107 ? -21.047 -8.455 37.502 1.00 96.19 107 THR A O 1
ATOM 765 N N . VAL A 1 108 ? -19.170 -8.163 36.291 1.00 93.88 108 VAL A N 1
ATOM 766 C CA . VAL A 1 108 ? -19.469 -6.799 35.837 1.00 93.88 108 VAL A CA 1
ATOM 767 C C . VAL A 1 108 ? -19.675 -6.758 34.330 1.00 93.88 108 VAL A C 1
ATOM 769 O O . VAL A 1 108 ? -18.945 -7.404 33.583 1.00 93.88 108 VAL A O 1
ATOM 772 N N . THR A 1 109 ? -20.654 -5.987 33.870 1.00 91.31 109 THR A N 1
ATOM 773 C CA . THR A 1 109 ? -20.811 -5.640 32.454 1.00 91.31 109 THR A CA 1
ATOM 774 C C . THR A 1 109 ? -20.038 -4.357 32.178 1.00 91.31 109 THR A C 1
ATOM 776 O O . THR A 1 109 ? -20.268 -3.343 32.843 1.00 91.31 109 THR A O 1
ATOM 779 N N . PHE A 1 110 ? -19.127 -4.396 31.206 1.00 87.31 110 PHE A N 1
ATOM 780 C CA . PHE A 1 110 ? -18.300 -3.250 30.828 1.00 87.31 110 PHE A CA 1
ATOM 781 C C . PHE A 1 110 ? -18.115 -3.209 29.311 1.00 87.31 110 PHE A C 1
ATOM 783 O O . PHE A 1 110 ? -17.590 -4.155 28.731 1.00 87.31 110 PHE A O 1
ATOM 790 N N . GLY A 1 111 ? -18.573 -2.134 28.661 1.00 77.00 111 GLY A N 1
ATOM 791 C CA . GLY A 1 111 ? -18.493 -1.985 27.201 1.00 77.00 111 GLY A CA 1
ATOM 792 C C . GLY A 1 111 ? -19.286 -3.033 26.402 1.00 77.00 111 GLY A C 1
ATOM 793 O O . GLY A 1 111 ? -18.966 -3.272 25.242 1.00 77.00 111 GLY A O 1
ATOM 794 N N . GLY A 1 112 ? -20.270 -3.705 27.019 1.00 80.50 112 GLY A N 1
ATOM 795 C CA . GLY A 1 112 ? -21.069 -4.782 26.413 1.00 80.50 112 GLY A CA 1
ATOM 796 C C . GLY A 1 112 ? -20.830 -6.179 27.015 1.00 80.50 112 GLY A C 1
ATOM 797 O O . GLY A 1 112 ? -21.789 -6.781 27.497 1.00 80.50 112 GLY A O 1
ATOM 798 N N . PRO A 1 113 ? -19.598 -6.724 27.016 1.00 85.25 113 PRO A N 1
ATOM 799 C CA . PRO A 1 113 ? -19.317 -8.040 27.588 1.00 85.25 113 PRO A CA 1
ATOM 800 C C . PRO A 1 113 ? -19.322 -8.059 29.125 1.00 85.25 113 PRO A C 1
ATOM 802 O O . PRO A 1 113 ? -19.186 -7.030 29.790 1.00 85.25 113 PRO A O 1
ATOM 805 N N . GLN A 1 114 ? -19.455 -9.268 29.681 1.00 91.25 114 GLN A N 1
ATOM 806 C CA . GLN A 1 114 ? -19.365 -9.537 31.117 1.00 91.25 114 GLN A CA 1
ATOM 807 C C . GLN A 1 114 ? -17.983 -10.068 31.509 1.00 91.25 114 GLN A C 1
ATOM 809 O O . GLN A 1 114 ? -17.396 -10.885 30.798 1.00 91.25 114 GLN A O 1
ATOM 814 N N . PHE A 1 115 ? -17.494 -9.637 32.670 1.00 93.44 115 PHE A N 1
ATOM 815 C CA . PHE A 1 115 ? -16.196 -10.011 33.225 1.00 93.44 115 PHE A CA 1
ATOM 816 C C . PHE A 1 115 ? -16.347 -10.444 34.675 1.00 93.44 115 PHE A C 1
ATOM 818 O O . PHE A 1 115 ? -16.964 -9.736 35.466 1.00 93.44 115 PHE A O 1
ATOM 825 N N . VAL A 1 116 ? -15.734 -11.570 35.033 1.00 96.44 116 VAL A N 1
ATOM 826 C CA . VAL A 1 116 ? -15.610 -11.999 36.429 1.00 96.44 116 VAL A CA 1
ATOM 827 C C . VAL A 1 116 ? -14.310 -11.433 36.987 1.00 96.44 116 VAL A C 1
ATOM 829 O O . VAL A 1 116 ? -13.231 -11.777 36.504 1.00 96.44 116 VAL A O 1
ATOM 832 N N . ILE A 1 117 ? -14.416 -10.560 37.984 1.00 96.56 117 ILE A N 1
ATOM 833 C CA . ILE A 1 117 ? -13.281 -9.855 38.585 1.00 96.56 117 ILE A CA 1
ATOM 834 C C . ILE A 1 117 ? -13.323 -9.946 40.115 1.00 96.56 117 ILE A C 1
ATOM 836 O O . ILE A 1 117 ? -14.405 -10.037 40.697 1.00 96.56 117 ILE A O 1
ATOM 840 N N . PRO A 1 118 ? -12.170 -9.910 40.800 1.00 97.38 118 PRO A N 1
ATOM 841 C CA . PRO A 1 118 ? -12.134 -9.727 42.245 1.00 97.38 118 PRO A CA 1
ATOM 842 C C . PRO A 1 118 ? -12.723 -8.370 42.658 1.00 97.38 118 PRO A C 1
ATOM 844 O O . PRO A 1 118 ? -12.718 -7.408 41.884 1.00 97.38 118 PRO A O 1
ATOM 847 N N . SER A 1 119 ? -13.179 -8.274 43.905 1.00 96.38 119 SER A N 1
ATOM 848 C CA . SER A 1 119 ? -13.644 -7.031 44.521 1.00 96.38 119 SER A CA 1
ATOM 849 C C . SER A 1 119 ? -12.948 -6.733 45.845 1.00 96.38 119 SER A C 1
ATOM 851 O O . SER A 1 119 ? -12.648 -7.620 46.652 1.00 96.38 119 SER A O 1
ATOM 853 N N . VAL A 1 120 ? -12.706 -5.445 46.081 1.00 95.38 120 VAL A N 1
ATOM 854 C CA . VAL A 1 120 ? -12.403 -4.916 47.415 1.00 95.38 120 VAL A CA 1
ATOM 855 C C . VAL A 1 120 ? -13.678 -4.975 48.260 1.00 95.38 120 VAL A C 1
ATOM 857 O O . VAL A 1 120 ? -14.778 -4.868 47.722 1.00 95.38 120 VAL A O 1
ATOM 860 N N . ALA A 1 121 ? -13.551 -5.154 49.577 1.00 91.00 121 ALA A N 1
ATOM 861 C CA . ALA A 1 121 ? -14.698 -5.191 50.483 1.00 91.00 121 ALA A CA 1
ATOM 862 C C . ALA A 1 121 ? -15.558 -3.918 50.353 1.00 91.00 121 ALA A C 1
ATOM 864 O O . ALA A 1 121 ? -15.048 -2.808 50.482 1.00 91.00 121 ALA A O 1
ATOM 865 N N . GLY A 1 122 ? -16.859 -4.092 50.119 1.00 87.81 122 GLY A N 1
ATOM 866 C CA . GLY A 1 122 ? -17.810 -3.003 49.910 1.00 87.81 122 GLY A CA 1
ATOM 867 C C . GLY A 1 122 ? -19.247 -3.517 49.825 1.00 87.81 122 GLY A C 1
ATOM 868 O O . GLY A 1 122 ? -19.471 -4.718 49.666 1.00 87.81 122 GLY A O 1
ATOM 869 N N . ALA A 1 123 ? -20.213 -2.608 49.954 1.00 91.00 123 ALA A N 1
ATOM 870 C CA . ALA A 1 123 ? -21.638 -2.904 49.824 1.00 91.00 123 ALA A CA 1
ATOM 871 C C . ALA A 1 123 ? -22.068 -2.761 48.356 1.00 91.00 123 ALA A C 1
ATOM 873 O O . ALA A 1 123 ? -22.559 -1.714 47.953 1.00 91.00 123 ALA A O 1
ATOM 874 N N . TYR A 1 124 ? -21.794 -3.782 47.545 1.00 93.69 124 TYR A N 1
ATOM 875 C CA . TYR A 1 124 ? -22.245 -3.826 46.152 1.00 93.69 124 TYR A CA 1
ATOM 876 C C . TYR A 1 124 ? -23.684 -4.328 46.082 1.00 93.69 124 TYR A C 1
ATOM 878 O O . TYR A 1 124 ? -24.049 -5.246 46.817 1.00 93.69 124 TYR A O 1
ATOM 886 N N . GLU A 1 125 ? -24.455 -3.793 45.145 1.00 93.94 125 GLU A N 1
ATOM 887 C CA . GLU A 1 125 ? -25.791 -4.280 44.815 1.00 93.94 125 GLU A CA 1
ATOM 888 C C . GLU A 1 125 ? -25.827 -4.736 43.352 1.00 93.94 125 GLU A C 1
ATOM 890 O O . GLU A 1 125 ? -25.029 -4.298 42.523 1.00 93.94 125 GLU A O 1
ATOM 895 N N . VAL A 1 126 ? -26.701 -5.694 43.040 1.00 93.56 126 VAL A N 1
ATOM 896 C CA . VAL A 1 126 ? -26.903 -6.148 41.658 1.00 93.56 126 VAL A CA 1
ATOM 897 C C . VAL A 1 126 ? -27.641 -5.053 40.890 1.00 93.56 126 VAL A C 1
ATOM 899 O O . VAL A 1 126 ? -28.541 -4.425 41.430 1.00 93.56 126 VAL A O 1
ATOM 902 N N . ASP A 1 127 ? -27.253 -4.848 39.633 1.00 90.75 127 ASP A N 1
ATOM 903 C CA . ASP A 1 127 ? -27.712 -3.802 38.711 1.00 90.75 127 ASP A CA 1
ATOM 904 C C . ASP A 1 127 ? -27.239 -2.371 39.009 1.00 90.75 127 ASP A C 1
ATOM 906 O O . ASP A 1 127 ? -27.321 -1.526 38.109 1.00 90.75 127 ASP A O 1
ATOM 910 N N . ASP A 1 128 ? -26.618 -2.149 40.167 1.00 93.38 128 ASP A N 1
ATOM 911 C CA . ASP A 1 128 ? -25.880 -0.931 40.503 1.00 93.38 128 ASP A CA 1
ATOM 912 C C . ASP A 1 128 ? -24.502 -0.870 39.824 1.00 93.38 128 ASP A C 1
ATOM 914 O O . ASP A 1 128 ? -24.031 -1.823 39.185 1.00 93.38 128 ASP A O 1
ATOM 918 N N . THR A 1 129 ? -23.834 0.280 39.937 1.00 93.06 129 THR A N 1
ATOM 919 C CA . THR A 1 129 ? -22.495 0.482 39.383 1.00 93.06 129 THR A CA 1
ATOM 920 C C . THR A 1 129 ? -21.398 0.349 40.429 1.00 93.06 129 THR A C 1
ATOM 922 O O . THR A 1 129 ? -21.560 0.624 41.616 1.00 93.06 129 THR A O 1
ATOM 925 N N . ALA A 1 130 ? -20.229 -0.079 39.966 1.00 94.31 130 ALA A N 1
ATOM 926 C CA . ALA A 1 130 ? -19.005 -0.126 40.746 1.00 94.31 130 ALA A CA 1
ATOM 927 C C . ALA A 1 130 ? -17.881 0.586 39.997 1.00 94.31 130 ALA A C 1
ATOM 929 O O . ALA A 1 130 ? -17.812 0.535 38.768 1.00 94.31 130 ALA A O 1
ATOM 930 N N . TRP A 1 131 ? -16.969 1.208 40.738 1.00 95.38 131 TRP A N 1
ATOM 931 C CA . TRP A 1 131 ? -15.697 1.657 40.193 1.00 95.38 131 TRP A CA 1
ATOM 932 C C . TRP A 1 131 ? -14.824 0.451 39.876 1.00 95.38 131 TRP A C 1
ATOM 934 O O . TRP A 1 131 ? -14.510 -0.348 40.759 1.00 95.38 131 TRP A O 1
ATOM 944 N N . VAL A 1 132 ? -14.421 0.321 38.618 1.00 94.88 132 VAL A N 1
ATOM 945 C CA . VAL A 1 132 ? -13.625 -0.794 38.110 1.00 94.88 132 VAL A CA 1
ATOM 946 C C . VAL A 1 132 ? -12.288 -0.262 37.620 1.00 94.88 132 VAL A C 1
ATOM 948 O O . VAL A 1 132 ? -12.237 0.627 36.773 1.00 94.88 132 VAL A O 1
ATOM 951 N N . MET A 1 133 ? -11.198 -0.819 38.143 1.00 95.94 133 MET A N 1
ATOM 952 C CA . MET A 1 133 ? -9.860 -0.578 37.610 1.00 95.94 133 MET A CA 1
ATOM 953 C C . MET A 1 133 ? -9.661 -1.395 36.333 1.00 95.94 133 MET A C 1
ATOM 955 O O . MET A 1 133 ? -10.058 -2.565 36.270 1.00 95.94 133 MET A O 1
ATOM 959 N N . LEU A 1 134 ? -9.030 -0.779 35.339 1.00 93.25 134 LEU A N 1
ATOM 960 C CA . LEU A 1 134 ? -8.754 -1.357 34.030 1.00 93.25 134 LEU A CA 1
ATOM 961 C C . LEU A 1 134 ? -7.254 -1.631 33.852 1.00 93.25 134 LEU A C 1
ATOM 963 O O . LEU A 1 134 ? -6.413 -0.923 34.410 1.00 93.25 134 LEU A O 1
ATOM 967 N N . ASP A 1 135 ? -6.909 -2.635 33.048 1.00 92.62 135 ASP A N 1
ATOM 968 C CA . ASP A 1 135 ? -5.528 -2.859 32.606 1.00 92.62 135 ASP A CA 1
ATOM 969 C C . ASP A 1 135 ? -5.091 -1.862 31.507 1.00 92.62 135 ASP A C 1
ATOM 971 O O . ASP A 1 135 ? -5.849 -0.994 31.063 1.00 92.62 135 ASP A O 1
ATOM 975 N N . ASP A 1 136 ? -3.851 -1.985 31.023 1.00 91.00 136 ASP A N 1
ATOM 976 C CA . ASP A 1 136 ? -3.320 -1.130 29.948 1.00 91.00 136 ASP A CA 1
ATOM 977 C C . ASP A 1 136 ? -3.992 -1.349 28.575 1.00 91.00 136 ASP A C 1
ATOM 979 O O . ASP A 1 136 ? -3.703 -0.629 27.614 1.00 91.00 136 ASP A O 1
ATOM 983 N N . TRP A 1 137 ? -4.907 -2.314 28.469 1.00 90.25 137 TRP A N 1
ATOM 984 C CA . TRP A 1 137 ? -5.761 -2.570 27.308 1.00 90.25 137 TRP A CA 1
ATOM 985 C C . TRP A 1 137 ? -7.225 -2.187 27.548 1.00 90.25 137 TRP A C 1
ATOM 987 O O . TRP A 1 137 ? -8.045 -2.382 26.654 1.00 90.25 137 TRP A O 1
ATOM 997 N N . GLY A 1 138 ? -7.561 -1.625 28.712 1.00 88.19 138 GLY A N 1
ATOM 998 C CA . GLY A 1 138 ? -8.930 -1.240 29.053 1.00 88.19 138 GLY A CA 1
ATOM 999 C C . GLY A 1 138 ? -9.807 -2.404 29.524 1.00 88.19 138 GLY A C 1
ATOM 1000 O O . GLY A 1 138 ? -11.030 -2.275 29.527 1.00 88.19 138 GLY A O 1
ATOM 1001 N N . ARG A 1 139 ? -9.229 -3.552 29.902 1.00 90.25 139 ARG A N 1
ATOM 1002 C CA . ARG A 1 139 ? -9.987 -4.692 30.440 1.00 90.25 139 ARG A CA 1
ATOM 1003 C C . ARG A 1 139 ? -10.208 -4.549 31.947 1.00 90.25 139 ARG A C 1
ATOM 1005 O O . ARG A 1 139 ? -9.240 -4.272 32.653 1.00 90.25 139 ARG A O 1
ATOM 1012 N N . PRO A 1 140 ? -11.424 -4.811 32.459 1.00 92.75 140 PRO A N 1
ATOM 1013 C CA . PRO A 1 140 ? -11.694 -4.898 33.894 1.00 92.75 140 PRO A CA 1
ATOM 1014 C C . PRO A 1 140 ? -10.768 -5.873 34.628 1.00 92.75 140 PRO A C 1
ATOM 1016 O O . PRO A 1 140 ? -10.653 -7.030 34.220 1.00 92.75 140 PRO A O 1
ATOM 1019 N N . VAL A 1 141 ? -10.153 -5.429 35.732 1.00 95.69 141 VAL A N 1
ATOM 1020 C CA . VAL A 1 141 ? -9.276 -6.280 36.564 1.00 95.69 141 VAL A CA 1
ATOM 1021 C C . VAL A 1 141 ? -9.685 -6.378 38.031 1.00 95.69 141 VAL A C 1
ATOM 1023 O O . VAL A 1 141 ? -9.498 -7.435 38.625 1.00 95.69 141 VAL A O 1
ATOM 1026 N N . ILE A 1 142 ? -10.238 -5.324 38.637 1.00 96.50 142 ILE A N 1
ATOM 1027 C CA . ILE A 1 142 ? -10.708 -5.350 40.033 1.00 96.50 142 ILE A CA 1
ATOM 1028 C C . ILE A 1 142 ? -11.778 -4.281 40.262 1.00 96.50 142 ILE A C 1
ATOM 1030 O O . ILE A 1 142 ? -11.673 -3.170 39.738 1.00 96.50 142 ILE A O 1
ATOM 1034 N N . ALA A 1 143 ? -12.794 -4.608 41.058 1.00 96.44 143 ALA A N 1
ATOM 1035 C CA . ALA A 1 143 ? -13.762 -3.636 41.555 1.00 96.44 143 ALA A CA 1
ATOM 1036 C C . ALA A 1 143 ? -13.246 -2.974 42.842 1.00 96.44 143 ALA A C 1
ATOM 1038 O O . ALA A 1 143 ? -12.859 -3.656 43.794 1.00 96.44 143 ALA A O 1
ATOM 1039 N N . LEU A 1 144 ? -13.233 -1.644 42.855 1.00 95.44 144 LEU A N 1
ATOM 1040 C CA . LEU A 1 144 ? -12.685 -0.809 43.926 1.00 95.44 144 LEU A CA 1
ATOM 1041 C C . LEU A 1 144 ? -13.737 -0.424 44.975 1.00 95.44 144 LEU A C 1
ATOM 1043 O O . LEU A 1 144 ? -13.390 -0.189 46.130 1.00 95.44 144 LEU A O 1
ATOM 1047 N N . GLY A 1 145 ? -15.005 -0.354 44.577 1.00 93.62 145 GLY A N 1
ATOM 1048 C CA . GLY A 1 145 ? -16.127 -0.020 45.450 1.00 93.62 145 GLY A CA 1
ATOM 1049 C C . GLY A 1 145 ? -17.385 0.347 44.658 1.00 93.62 145 GLY A C 1
ATOM 1050 O O . GLY A 1 145 ? -17.303 0.487 43.435 1.00 93.62 145 GLY A O 1
ATOM 1051 N N . PRO A 1 146 ? -18.539 0.505 45.325 1.00 92.81 146 PRO A N 1
ATOM 1052 C CA . PRO A 1 146 ? -19.763 1.010 44.702 1.00 92.81 146 PRO A CA 1
ATOM 1053 C C . PRO A 1 146 ? -19.562 2.409 44.108 1.00 92.81 146 PRO A C 1
ATOM 1055 O O . PRO A 1 146 ? -18.763 3.202 44.615 1.00 92.81 146 PRO A O 1
ATOM 1058 N N . SER A 1 147 ? -20.286 2.711 43.037 1.00 89.75 147 SER A N 1
ATOM 1059 C CA . SER A 1 147 ? -20.298 4.017 42.383 1.00 89.75 147 SER A CA 1
ATOM 1060 C C . SER A 1 147 ? -21.733 4.527 42.259 1.00 89.75 147 SER A C 1
ATOM 1062 O O . SER A 1 147 ? -22.676 3.749 42.221 1.00 89.75 147 SER A O 1
ATOM 1064 N N . LEU A 1 148 ? -21.888 5.851 42.212 1.00 85.00 148 LEU A N 1
ATOM 1065 C CA . LEU A 1 148 ? -23.137 6.509 41.807 1.00 85.00 148 LEU A CA 1
ATOM 1066 C C . LEU A 1 148 ? -23.072 6.986 40.351 1.00 85.00 148 LEU A C 1
ATOM 1068 O O . LEU A 1 148 ? -24.039 7.535 39.826 1.00 85.00 148 LEU A O 1
ATOM 1072 N N . GLU A 1 149 ? -21.917 6.821 39.707 1.00 82.50 149 GLU A N 1
ATOM 1073 C CA . GLU A 1 149 ? -21.727 7.204 38.319 1.00 82.50 149 GLU A CA 1
ATOM 1074 C C . GLU A 1 149 ? -22.387 6.158 37.417 1.00 82.50 149 GLU A C 1
ATOM 1076 O O . GLU A 1 149 ? -22.194 4.956 37.643 1.00 82.50 149 GLU A O 1
ATOM 1081 N N . PRO A 1 150 ? -23.183 6.573 36.417 1.00 76.25 150 PRO A N 1
ATOM 1082 C CA . PRO A 1 150 ? -23.776 5.634 35.480 1.00 76.25 150 PRO A CA 1
ATOM 1083 C C . PRO A 1 150 ? -22.678 4.850 34.747 1.00 76.25 150 PRO A C 1
ATOM 1085 O O . PRO A 1 150 ? -21.572 5.363 34.548 1.00 76.25 150 PRO A O 1
ATOM 1088 N N . PRO A 1 151 ? -22.959 3.604 34.325 1.00 70.19 151 PRO A N 1
ATOM 1089 C CA . PRO A 1 151 ? -21.992 2.855 33.546 1.00 70.19 151 PRO A CA 1
ATOM 1090 C C . PRO A 1 151 ? -21.741 3.598 32.223 1.00 70.19 151 PRO A C 1
ATOM 1092 O O . PRO A 1 151 ? -22.654 4.253 31.705 1.00 70.19 151 PRO A O 1
ATOM 1095 N N . PRO A 1 152 ? -20.524 3.515 31.660 1.00 69.00 152 PRO A N 1
ATOM 1096 C CA . PRO A 1 152 ? -20.218 4.135 30.386 1.00 69.00 152 PRO A CA 1
ATOM 1097 C C . PRO A 1 152 ? -21.189 3.620 29.327 1.00 69.00 152 PRO A C 1
ATOM 1099 O O . PRO A 1 152 ? -21.575 2.445 29.331 1.00 69.00 152 PRO A O 1
ATOM 1102 N N . ALA A 1 153 ? -21.589 4.523 28.432 1.00 68.50 153 ALA A N 1
ATOM 1103 C CA . ALA A 1 153 ? -22.483 4.188 27.339 1.00 68.50 153 ALA A CA 1
ATOM 1104 C C . ALA A 1 153 ? -21.920 3.001 26.532 1.00 68.50 153 ALA A C 1
ATOM 1106 O O . ALA A 1 153 ? -20.696 2.856 26.421 1.00 68.50 153 ALA A O 1
ATOM 1107 N N . PRO A 1 154 ? -22.791 2.145 25.965 1.00 66.25 154 PRO A N 1
ATOM 1108 C CA . PRO A 1 154 ? -22.361 1.138 25.007 1.00 66.25 154 PRO A CA 1
ATOM 1109 C C . PRO A 1 154 ? -21.505 1.789 23.919 1.00 66.25 154 PRO A C 1
ATOM 1111 O O . PRO A 1 154 ? -21.833 2.875 23.445 1.00 66.25 154 PRO A O 1
ATOM 1114 N N . VAL A 1 155 ? -20.409 1.133 23.540 1.00 62.91 155 VAL A N 1
ATOM 1115 C CA . VAL A 1 155 ? -19.530 1.637 22.482 1.00 62.91 155 VAL A CA 1
ATOM 1116 C C . VAL A 1 155 ? -20.343 1.682 21.190 1.00 62.91 155 VAL A C 1
ATOM 1118 O O . VAL A 1 155 ? -20.837 0.648 20.736 1.00 62.91 155 VAL A O 1
ATOM 1121 N N . GLU A 1 156 ? -20.527 2.879 20.631 1.00 63.16 156 GLU A N 1
ATOM 1122 C CA . GLU A 1 156 ? -21.157 3.035 19.321 1.00 63.16 156 GLU A CA 1
ATOM 1123 C C . GLU A 1 156 ? -20.351 2.265 18.263 1.00 63.16 156 GLU A C 1
ATOM 1125 O O . GLU A 1 156 ? -19.123 2.159 18.382 1.00 63.16 156 GLU A O 1
ATOM 1130 N N . PRO A 1 157 ? -21.012 1.696 17.236 1.00 60.62 157 PRO A N 1
ATOM 1131 C CA . PRO A 1 157 ? -20.296 1.065 16.138 1.00 60.62 157 PRO A CA 1
ATOM 1132 C C . PRO A 1 157 ? -19.288 2.060 15.538 1.00 60.62 157 PRO A C 1
ATOM 1134 O O . PRO A 1 157 ? -19.599 3.251 15.453 1.00 60.62 157 PRO A O 1
ATOM 1137 N N . PRO A 1 158 ? -18.088 1.596 15.136 1.00 59.00 158 PRO A N 1
ATOM 1138 C CA . PRO A 1 158 ? -17.048 2.475 14.619 1.00 59.00 158 PRO A CA 1
ATOM 1139 C C . PRO A 1 158 ? -17.597 3.354 13.492 1.00 59.00 158 PRO A C 1
ATOM 1141 O O . PRO A 1 158 ? -18.306 2.822 12.631 1.00 59.00 158 PRO A O 1
ATOM 1144 N N . PRO A 1 159 ? -17.272 4.658 13.452 1.00 57.84 159 PRO A N 1
ATOM 1145 C CA . PRO A 1 159 ? -17.613 5.468 12.296 1.00 57.84 159 PRO A CA 1
ATOM 1146 C C . PRO A 1 159 ? -16.962 4.869 11.046 1.00 57.84 159 PRO A C 1
ATOM 1148 O O . PRO A 1 159 ? -15.810 4.422 11.084 1.00 57.84 159 PRO A O 1
ATOM 1151 N N . ASP A 1 160 ? -17.697 4.871 9.933 1.00 55.94 160 ASP A N 1
ATOM 1152 C CA . ASP A 1 160 ? -17.113 4.561 8.633 1.00 55.94 160 ASP A CA 1
ATOM 1153 C C . ASP A 1 160 ? -15.981 5.556 8.350 1.00 55.94 160 ASP A C 1
ATOM 1155 O O . ASP A 1 160 ? -16.075 6.743 8.677 1.00 55.94 160 ASP A O 1
ATOM 1159 N N . ALA A 1 161 ? -14.897 5.079 7.737 1.00 53.16 161 ALA A N 1
ATOM 1160 C CA . ALA A 1 161 ? -13.796 5.929 7.300 1.00 53.16 161 ALA A CA 1
ATOM 1161 C C . ALA A 1 161 ? -14.278 6.851 6.158 1.00 53.16 161 ALA A C 1
ATOM 1163 O O . ALA A 1 161 ? -14.113 6.546 4.980 1.00 53.16 161 ALA A O 1
ATOM 1164 N N . GLY A 1 162 ? -14.937 7.956 6.508 1.00 52.56 162 GLY A N 1
ATOM 1165 C CA . GLY A 1 162 ? -15.575 8.897 5.587 1.00 52.56 16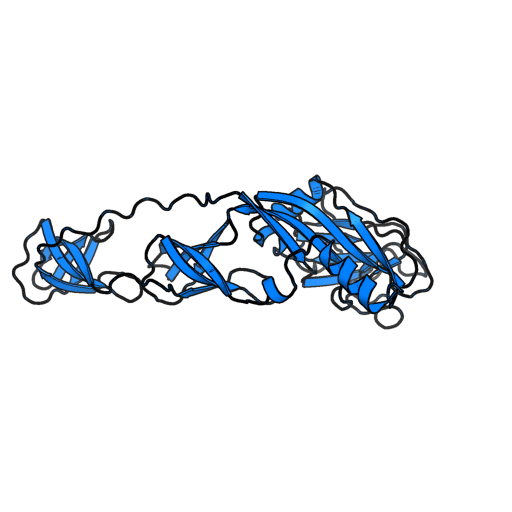2 GLY A CA 1
ATOM 1166 C C . GLY A 1 162 ? -15.20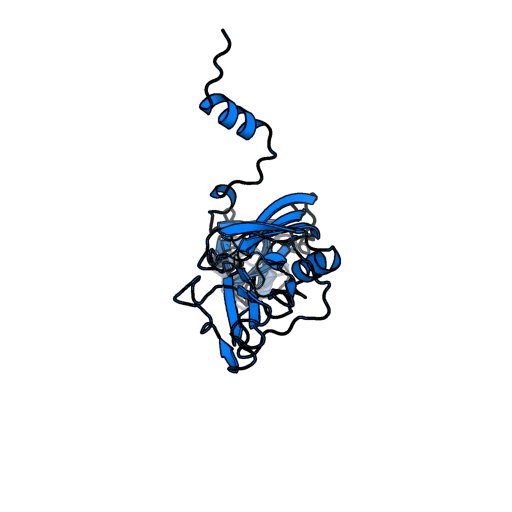0 10.339 5.915 1.00 52.56 162 GLY A C 1
ATOM 1167 O O . GLY A 1 162 ? -16.037 11.108 6.376 1.00 52.56 162 GLY A O 1
ATOM 1168 N N . GLY A 1 163 ? -13.928 10.687 5.717 1.00 59.50 163 GLY A N 1
ATOM 1169 C CA . GLY A 1 163 ? -13.436 12.067 5.778 1.00 59.50 163 GLY A CA 1
ATOM 1170 C C . GLY A 1 163 ? -13.663 12.838 4.471 1.00 59.50 163 GLY A C 1
ATOM 1171 O O . GLY A 1 163 ? -14.043 12.263 3.450 1.00 59.50 163 GLY A O 1
ATOM 1172 N N . GLU A 1 164 ? -13.403 14.149 4.497 1.00 73.81 164 GLU A N 1
ATOM 1173 C CA . GLU A 1 164 ? -13.353 15.003 3.300 1.00 73.81 164 GLU A CA 1
ATOM 1174 C C . GLU A 1 164 ? -12.428 14.388 2.237 1.00 73.81 164 GLU A C 1
ATOM 1176 O O . GLU A 1 164 ? -11.362 13.877 2.563 1.00 73.81 164 GLU A O 1
ATOM 1181 N N . ILE A 1 165 ? -12.814 14.406 0.959 1.00 80.69 165 ILE A N 1
ATOM 1182 C CA . ILE A 1 165 ? -11.949 13.879 -0.103 1.00 80.69 165 ILE A CA 1
ATOM 1183 C C . ILE A 1 165 ? -10.918 14.943 -0.469 1.00 80.69 165 ILE A C 1
ATOM 1185 O O . ILE A 1 165 ? -11.273 16.011 -0.961 1.00 80.69 165 ILE A O 1
ATOM 1189 N N . VAL A 1 166 ? -9.640 14.616 -0.297 1.00 81.56 166 VAL A N 1
ATOM 1190 C CA . VAL A 1 166 ? -8.515 15.490 -0.642 1.00 81.56 166 VAL A CA 1
ATOM 1191 C C . VAL A 1 166 ? -7.682 14.897 -1.774 1.00 81.56 166 VAL A C 1
ATOM 1193 O O . VAL A 1 166 ? -7.549 13.676 -1.905 1.00 81.56 166 VAL A O 1
ATOM 1196 N N . THR A 1 167 ? -7.087 15.769 -2.586 1.00 86.44 167 THR A N 1
ATOM 1197 C CA . THR A 1 167 ? -6.094 15.389 -3.599 1.00 86.44 167 THR A CA 1
ATOM 1198 C C . THR A 1 167 ? -4.700 15.394 -2.982 1.00 86.44 167 THR A C 1
ATOM 1200 O O . THR A 1 167 ? -4.303 16.346 -2.313 1.00 86.44 167 THR A O 1
ATOM 1203 N N . ALA A 1 168 ? -3.933 14.342 -3.245 1.00 81.62 168 ALA A N 1
ATOM 1204 C CA . ALA A 1 168 ? -2.550 14.192 -2.826 1.00 81.62 168 ALA A CA 1
ATOM 1205 C C . ALA A 1 168 ? -1.670 13.792 -4.015 1.00 81.62 168 ALA A C 1
ATOM 1207 O O . ALA A 1 168 ? -2.133 13.234 -5.013 1.00 81.62 168 ALA A O 1
ATOM 1208 N N . THR A 1 169 ? -0.374 14.071 -3.899 1.00 84.19 169 THR A N 1
ATOM 1209 C CA . THR A 1 169 ? 0.637 13.592 -4.844 1.00 84.19 169 THR A CA 1
ATOM 1210 C C . THR A 1 169 ? 1.772 12.908 -4.093 1.00 84.19 169 THR A C 1
ATOM 1212 O O . THR A 1 169 ? 2.026 13.215 -2.932 1.00 84.19 169 THR A O 1
ATOM 1215 N N . THR A 1 170 ? 2.415 11.924 -4.716 1.00 83.38 170 THR A N 1
ATOM 1216 C CA . THR A 1 170 ? 3.568 11.210 -4.146 1.00 83.38 170 THR A CA 1
ATOM 1217 C C . THR A 1 170 ? 4.454 10.655 -5.258 1.00 83.38 170 THR A C 1
ATOM 1219 O O . THR A 1 170 ? 4.000 10.505 -6.394 1.00 83.38 170 THR A O 1
ATOM 1222 N N . THR A 1 171 ? 5.709 10.335 -4.944 1.00 87.38 171 THR A N 1
ATOM 1223 C CA . THR A 1 171 ? 6.624 9.641 -5.859 1.00 87.38 171 THR A CA 1
ATOM 1224 C C . THR A 1 171 ? 7.066 8.317 -5.249 1.00 87.38 171 THR A C 1
ATOM 1226 O O . THR A 1 171 ? 7.681 8.300 -4.188 1.00 87.38 171 THR A O 1
ATOM 1229 N N . ILE A 1 172 ? 6.793 7.206 -5.935 1.00 86.25 172 ILE A N 1
ATOM 1230 C CA . ILE A 1 172 ? 7.104 5.851 -5.458 1.00 86.25 172 ILE A CA 1
ATOM 1231 C C . ILE A 1 172 ? 8.157 5.211 -6.362 1.00 86.25 172 ILE A C 1
ATOM 1233 O O . ILE A 1 172 ? 7.943 5.050 -7.562 1.00 86.25 172 ILE A O 1
ATOM 1237 N N . GLY A 1 173 ? 9.296 4.826 -5.789 1.00 87.62 173 GLY A N 1
ATOM 1238 C CA . GLY A 1 173 ? 10.296 3.984 -6.452 1.00 87.62 173 GLY A CA 1
ATOM 1239 C C . GLY A 1 173 ? 10.023 2.489 -6.249 1.00 87.62 173 GLY A C 1
ATOM 1240 O O . GLY A 1 173 ? 9.335 2.125 -5.295 1.00 87.62 173 GLY A O 1
ATOM 1241 N N . PRO A 1 174 ? 10.556 1.611 -7.114 1.00 87.81 174 PRO A N 1
ATOM 1242 C CA . PRO A 1 174 ? 10.411 0.173 -6.944 1.00 8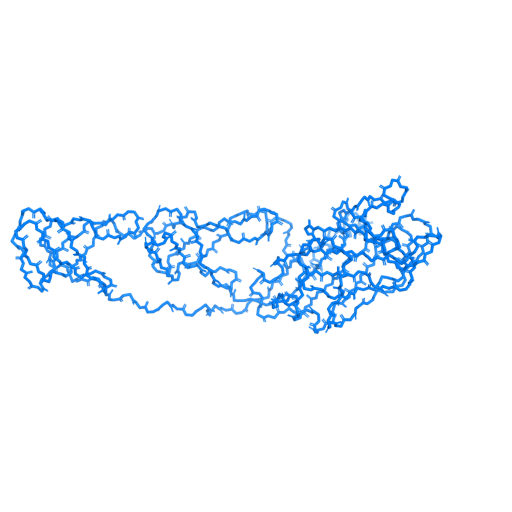7.81 174 PRO A CA 1
ATOM 1243 C C . PRO A 1 174 ? 11.237 -0.310 -5.745 1.00 87.81 174 PRO A C 1
ATOM 1245 O O . PRO A 1 174 ? 12.329 0.192 -5.488 1.00 87.81 174 PRO A O 1
ATOM 1248 N N . GLN A 1 175 ? 10.744 -1.322 -5.034 1.00 85.81 175 GLN A N 1
ATOM 1249 C CA . GLN A 1 175 ? 11.466 -1.967 -3.928 1.00 85.81 175 GLN A CA 1
ATOM 1250 C C . GLN A 1 175 ? 12.480 -2.994 -4.435 1.00 85.81 175 GLN A C 1
ATOM 1252 O O . GLN A 1 175 ? 13.492 -3.278 -3.799 1.00 85.81 175 GLN A O 1
ATOM 1257 N N . THR A 1 176 ? 12.194 -3.577 -5.595 1.00 85.88 176 THR A N 1
ATOM 1258 C CA . THR A 1 176 ? 13.060 -4.542 -6.260 1.00 85.88 176 THR A CA 1
ATOM 1259 C C . THR A 1 176 ? 13.001 -4.321 -7.761 1.00 85.88 176 THR A C 1
ATOM 1261 O O . THR A 1 176 ? 11.955 -3.984 -8.315 1.00 85.88 176 THR A O 1
ATOM 1264 N N . SER A 1 177 ? 14.122 -4.517 -8.437 1.00 93.88 177 SER A N 1
ATOM 1265 C CA . SER A 1 177 ? 14.171 -4.520 -9.892 1.00 93.88 177 SER A CA 1
ATOM 1266 C C . SER A 1 177 ? 15.280 -5.424 -10.389 1.00 93.88 177 SER A C 1
ATOM 1268 O O . SER A 1 177 ? 16.160 -5.808 -9.620 1.00 93.88 177 SER A O 1
ATOM 1270 N N . GLY A 1 178 ? 15.233 -5.784 -11.661 1.00 92.81 178 GLY A N 1
ATOM 1271 C CA . GLY A 1 178 ? 16.268 -6.583 -12.302 1.00 92.81 178 GLY A CA 1
ATOM 1272 C C . GLY A 1 178 ? 15.830 -7.059 -13.674 1.00 92.81 178 GLY A C 1
ATOM 1273 O O . GLY A 1 178 ? 14.750 -6.704 -14.158 1.00 92.81 178 GLY A O 1
ATOM 1274 N N . THR A 1 179 ? 16.651 -7.905 -14.284 1.00 95.44 179 THR A N 1
ATOM 1275 C CA . THR A 1 179 ? 16.399 -8.435 -15.628 1.00 95.44 179 THR A CA 1
ATOM 1276 C C . THR A 1 179 ? 16.515 -9.945 -15.650 1.00 95.44 179 THR A C 1
ATOM 1278 O O . THR A 1 179 ? 17.559 -10.496 -15.309 1.00 95.44 179 THR A O 1
ATOM 1281 N N . PHE A 1 180 ? 15.481 -10.620 -16.145 1.00 94.94 180 PHE A N 1
ATOM 1282 C CA . PHE A 1 180 ? 15.545 -12.044 -16.448 1.00 94.94 180 PHE A CA 1
ATOM 1283 C C . PHE A 1 180 ? 15.964 -12.259 -17.904 1.00 94.94 180 PHE A C 1
ATOM 1285 O O . PHE A 1 180 ? 15.305 -11.769 -18.829 1.00 94.94 180 PHE A O 1
ATOM 1292 N N . SER A 1 181 ? 17.038 -13.020 -18.119 1.00 93.38 181 SER A N 1
ATOM 1293 C CA . SER A 1 181 ? 17.370 -13.543 -19.446 1.00 93.38 181 SER A CA 1
ATOM 1294 C C . SER A 1 181 ? 16.571 -14.818 -19.688 1.00 93.38 181 SER A C 1
ATOM 1296 O O . SER A 1 181 ? 16.789 -15.830 -19.020 1.00 93.38 181 SER A O 1
ATOM 1298 N N . VAL A 1 182 ? 15.658 -14.779 -20.661 1.00 91.94 182 VAL A N 1
ATOM 1299 C CA . VAL A 1 182 ? 14.808 -15.929 -21.006 1.00 91.94 182 VAL A CA 1
ATOM 1300 C C . VAL A 1 182 ? 15.652 -17.093 -21.522 1.00 91.94 182 VAL A C 1
ATOM 1302 O O . VAL A 1 182 ? 15.404 -18.236 -21.157 1.00 91.94 182 VAL A O 1
ATOM 1305 N N . ALA A 1 183 ? 16.684 -16.804 -22.320 1.00 89.25 183 ALA A N 1
ATOM 1306 C CA . ALA A 1 183 ? 17.563 -17.829 -22.877 1.00 89.25 183 ALA A CA 1
ATOM 1307 C C . ALA A 1 183 ? 18.442 -18.501 -21.808 1.00 89.25 183 ALA A C 1
ATOM 1309 O O . ALA A 1 183 ? 18.643 -19.711 -21.856 1.00 89.25 183 ALA A O 1
ATOM 1310 N N . ALA A 1 184 ? 18.953 -17.735 -20.837 1.00 88.31 184 ALA A N 1
ATOM 1311 C CA . ALA A 1 184 ? 19.816 -18.270 -19.780 1.00 88.31 184 ALA A CA 1
ATOM 1312 C C . ALA A 1 184 ? 19.040 -18.819 -18.569 1.00 88.31 184 ALA A C 1
ATOM 1314 O O . ALA A 1 184 ? 19.620 -19.522 -17.740 1.00 88.31 184 ALA A O 1
ATOM 1315 N N . GLY A 1 185 ? 17.755 -18.476 -18.433 1.00 91.38 185 GLY A N 1
ATOM 1316 C CA . GLY A 1 185 ? 16.919 -18.873 -17.301 1.00 91.38 185 GLY A CA 1
ATOM 1317 C C . GLY A 1 185 ? 17.369 -18.272 -15.964 1.00 91.38 185 GLY A C 1
ATOM 1318 O O . GLY A 1 185 ? 17.202 -18.906 -14.922 1.00 91.38 185 GLY A O 1
ATOM 1319 N N . ARG A 1 186 ? 18.015 -17.097 -15.980 1.00 90.25 186 ARG A N 1
ATOM 1320 C CA . ARG A 1 186 ? 18.668 -16.490 -14.806 1.00 90.25 186 ARG A CA 1
ATOM 1321 C C . ARG A 1 186 ? 18.485 -14.974 -14.764 1.00 90.25 186 ARG A C 1
ATOM 1323 O O . ARG A 1 186 ? 18.320 -14.323 -15.796 1.00 90.25 186 ARG A O 1
ATOM 1330 N N . TRP A 1 187 ? 18.557 -14.435 -13.551 1.00 91.38 187 TRP A N 1
ATOM 1331 C CA . TRP A 1 187 ? 18.485 -13.005 -13.261 1.00 91.38 187 TRP A CA 1
ATOM 1332 C C . TRP A 1 187 ? 19.852 -12.317 -13.352 1.00 91.38 187 TRP A C 1
ATOM 1334 O O . TRP A 1 187 ? 20.876 -12.918 -13.034 1.00 91.38 187 TRP A O 1
ATOM 1344 N N . ASP A 1 188 ? 19.830 -11.043 -13.739 1.00 86.62 188 ASP A N 1
ATOM 1345 C CA . ASP A 1 188 ? 20.843 -10.016 -13.464 1.00 86.62 188 ASP A CA 1
ATOM 1346 C C . ASP A 1 188 ? 22.266 -10.306 -13.978 1.00 86.62 188 ASP A C 1
ATOM 1348 O O . ASP A 1 188 ? 23.250 -9.770 -13.475 1.00 86.62 188 ASP A O 1
ATOM 1352 N N . GLN A 1 189 ? 22.394 -11.142 -15.012 1.00 82.38 189 GLN A N 1
ATOM 1353 C CA . GLN A 1 189 ? 23.684 -11.428 -15.656 1.00 82.38 189 GLN A CA 1
ATOM 1354 C C . GLN A 1 189 ? 24.000 -10.487 -16.825 1.00 82.38 189 GLN A C 1
ATOM 1356 O O . GLN A 1 189 ? 25.158 -10.341 -17.215 1.00 82.38 189 GLN A O 1
ATOM 1361 N N . TRP A 1 190 ? 22.982 -9.858 -17.418 1.00 82.88 190 TRP A N 1
ATOM 1362 C CA . TRP A 1 190 ? 23.152 -9.085 -18.644 1.00 82.88 190 TRP A CA 1
ATOM 1363 C C . TRP A 1 190 ? 23.703 -7.683 -18.361 1.00 82.88 190 TRP A C 1
ATOM 1365 O O . TRP A 1 190 ? 23.060 -6.889 -17.683 1.00 82.88 190 TRP A O 1
ATOM 1375 N N . ASN A 1 191 ? 24.888 -7.374 -18.902 1.00 78.12 191 ASN A N 1
ATOM 1376 C CA . ASN A 1 191 ? 25.552 -6.061 -18.826 1.00 78.12 191 ASN A CA 1
ATOM 1377 C C . ASN A 1 191 ? 25.732 -5.455 -17.417 1.00 78.12 191 ASN A C 1
ATOM 1379 O O . ASN A 1 191 ? 26.054 -4.269 -17.319 1.00 78.12 191 ASN A O 1
ATOM 1383 N N . ALA A 1 192 ? 25.625 -6.264 -16.358 1.00 72.12 192 ALA A N 1
ATOM 1384 C CA . ALA A 1 192 ? 25.640 -5.837 -14.954 1.00 72.12 192 ALA A CA 1
ATOM 1385 C C . ALA A 1 192 ? 26.950 -5.175 -14.472 1.00 72.12 192 ALA A C 1
ATOM 1387 O O . ALA A 1 192 ? 27.004 -4.668 -13.355 1.00 72.12 192 ALA A O 1
ATOM 1388 N N . SER A 1 193 ? 28.011 -5.200 -15.287 1.00 73.44 193 SER A N 1
ATOM 1389 C CA . SER A 1 193 ? 29.304 -4.558 -15.013 1.00 73.44 193 SER A CA 1
ATOM 1390 C C . SER A 1 193 ? 29.778 -3.605 -16.117 1.00 73.44 193 SER A C 1
ATOM 1392 O O . SER A 1 193 ? 30.875 -3.060 -16.015 1.00 73.44 193 SER A O 1
ATOM 1394 N N . ARG A 1 194 ? 28.997 -3.420 -17.194 1.00 69.62 194 ARG A N 1
ATOM 1395 C CA . ARG A 1 194 ? 29.467 -2.740 -18.417 1.00 69.62 194 ARG A CA 1
ATOM 1396 C C . ARG A 1 194 ? 28.749 -1.431 -18.719 1.00 69.62 194 ARG A C 1
ATOM 1398 O O . ARG A 1 194 ? 29.404 -0.435 -18.996 1.00 69.62 194 ARG A O 1
ATOM 1405 N N . TYR A 1 195 ? 27.421 -1.448 -18.710 1.00 71.25 195 TYR A N 1
ATOM 1406 C CA . TYR A 1 195 ? 26.590 -0.285 -19.061 1.00 71.25 195 TYR A CA 1
ATOM 1407 C C . TYR A 1 195 ? 25.604 0.090 -17.954 1.00 71.25 195 TYR A C 1
ATOM 1409 O O . TYR A 1 195 ? 24.951 1.128 -18.034 1.00 71.25 195 TYR A O 1
ATOM 1417 N N . GLY A 1 196 ? 25.495 -0.774 -16.949 1.00 66.94 196 GLY A N 1
ATOM 1418 C CA . GLY A 1 196 ? 24.480 -0.741 -15.920 1.00 66.94 196 GLY A CA 1
ATOM 1419 C C . GLY A 1 196 ? 24.816 -1.685 -14.769 1.00 66.94 196 GLY A C 1
ATOM 1420 O O . GLY A 1 196 ? 25.837 -2.372 -14.821 1.00 66.94 196 GLY A O 1
ATOM 1421 N N . GLY A 1 197 ? 23.968 -1.705 -13.744 1.00 77.12 197 GLY A N 1
ATOM 1422 C CA . GLY A 1 197 ? 24.096 -2.572 -12.568 1.00 77.12 197 GLY A CA 1
ATOM 1423 C C . GLY A 1 197 ? 23.179 -3.798 -12.610 1.00 77.12 197 GLY A C 1
ATOM 1424 O O . GLY A 1 197 ? 22.289 -3.903 -13.448 1.00 77.12 197 GLY A O 1
ATOM 1425 N N . ALA A 1 198 ? 23.360 -4.721 -11.659 1.00 82.88 198 ALA A N 1
ATOM 1426 C CA . ALA A 1 198 ? 22.541 -5.934 -11.529 1.00 82.88 198 ALA A CA 1
ATOM 1427 C C . ALA A 1 198 ? 21.032 -5.654 -11.370 1.00 82.88 198 ALA A C 1
ATOM 1429 O O . ALA A 1 198 ? 20.214 -6.498 -11.705 1.00 82.88 198 ALA A O 1
ATOM 1430 N N . SER A 1 199 ? 20.642 -4.475 -10.883 1.00 87.50 199 SER A N 1
ATOM 1431 C CA . SER A 1 199 ? 19.232 -4.106 -10.727 1.00 87.50 199 SER A CA 1
ATOM 1432 C C . SER A 1 199 ? 18.612 -3.454 -11.963 1.00 87.50 199 SER A C 1
ATOM 1434 O O . SER A 1 199 ? 17.408 -3.194 -11.954 1.00 87.50 199 SER A O 1
ATOM 1436 N N . ASP A 1 200 ? 19.384 -3.197 -13.020 1.00 91.12 200 ASP A N 1
ATOM 1437 C CA . ASP A 1 200 ? 18.869 -2.533 -14.214 1.00 91.12 200 ASP A CA 1
ATOM 1438 C C . ASP A 1 200 ? 17.877 -3.402 -14.988 1.00 91.12 200 ASP A C 1
ATOM 1440 O O . ASP A 1 200 ? 17.890 -4.637 -14.956 1.00 91.12 200 ASP A O 1
ATOM 1444 N N . ILE A 1 201 ? 16.987 -2.709 -15.687 1.00 95.75 201 ILE A N 1
ATOM 1445 C CA . ILE A 1 201 ? 15.797 -3.248 -16.328 1.00 95.75 201 ILE A CA 1
ATOM 1446 C C . ILE A 1 201 ? 16.026 -3.199 -17.834 1.00 95.75 201 ILE A C 1
ATOM 1448 O O . ILE A 1 201 ? 15.991 -2.134 -18.449 1.00 95.75 201 ILE A O 1
ATOM 1452 N N . TYR A 1 202 ? 16.258 -4.359 -18.433 1.00 95.31 202 TYR A N 1
ATOM 1453 C CA . TYR A 1 202 ? 16.447 -4.510 -19.868 1.00 95.31 202 TYR A CA 1
ATOM 1454 C C . TYR A 1 202 ? 15.248 -5.198 -20.520 1.00 95.31 202 TYR A C 1
ATOM 1456 O O . TYR A 1 202 ? 14.620 -6.086 -19.945 1.00 95.31 202 TYR A O 1
ATOM 1464 N N . GLN A 1 203 ? 14.970 -4.824 -21.763 1.00 95.88 203 GLN A N 1
ATOM 1465 C CA . GLN A 1 203 ? 13.977 -5.459 -22.633 1.00 95.88 203 GLN A CA 1
ATOM 1466 C C . GLN A 1 203 ? 14.569 -5.748 -24.020 1.00 95.88 203 GLN A C 1
ATOM 1468 O O . GLN A 1 203 ? 15.719 -5.401 -24.303 1.00 95.88 203 GLN A O 1
ATOM 1473 N N . GLY A 1 204 ? 13.770 -6.377 -24.882 1.00 95.44 204 GLY A N 1
ATOM 1474 C CA . GLY A 1 204 ? 14.152 -6.705 -26.251 1.00 95.44 204 GLY A CA 1
ATOM 1475 C C . GLY A 1 204 ? 15.168 -7.841 -26.362 1.00 95.44 204 GLY A C 1
ATOM 1476 O O . GLY A 1 204 ? 15.384 -8.617 -25.427 1.00 95.44 204 GLY A O 1
ATOM 1477 N N . ASN A 1 205 ? 15.754 -7.961 -27.550 1.00 94.00 205 ASN A N 1
ATOM 1478 C CA . ASN A 1 205 ? 16.736 -8.986 -27.887 1.00 94.00 205 ASN A CA 1
ATOM 1479 C C . ASN A 1 205 ? 17.755 -8.412 -28.876 1.00 94.00 205 ASN A C 1
ATOM 1481 O O . ASN A 1 205 ? 17.399 -8.102 -30.013 1.00 94.00 205 ASN A O 1
ATOM 1485 N N . ALA A 1 206 ? 19.012 -8.275 -28.457 1.00 89.56 206 ALA A N 1
ATOM 1486 C CA . ALA A 1 206 ? 20.098 -7.859 -29.340 1.00 89.56 206 ALA A CA 1
ATOM 1487 C C . ALA A 1 206 ? 21.450 -8.378 -28.844 1.00 89.56 206 ALA A C 1
ATOM 1489 O O . ALA A 1 206 ? 21.603 -8.774 -27.691 1.00 89.56 206 ALA A O 1
ATOM 1490 N N . TYR A 1 207 ? 22.451 -8.359 -29.728 1.00 86.88 207 TYR A N 1
ATOM 1491 C CA . TYR A 1 207 ? 23.845 -8.683 -29.392 1.00 86.88 207 TYR A CA 1
ATOM 1492 C C . TYR A 1 207 ? 24.028 -10.046 -28.695 1.00 86.88 207 TYR A C 1
ATOM 1494 O O . TYR A 1 207 ? 24.924 -10.215 -27.873 1.00 86.88 207 TYR A O 1
ATOM 1502 N N . GLY A 1 208 ? 23.167 -11.019 -29.011 1.00 84.94 208 GLY A N 1
ATOM 1503 C CA . GLY A 1 208 ? 23.209 -12.359 -28.420 1.00 84.94 208 GLY A CA 1
ATOM 1504 C C . GLY A 1 208 ? 22.605 -12.473 -27.016 1.00 84.94 208 GLY A C 1
ATOM 1505 O O . GLY A 1 208 ? 22.778 -13.511 -26.385 1.00 84.94 208 GLY A O 1
ATOM 1506 N N . SER A 1 209 ? 21.879 -11.461 -26.525 1.00 84.31 209 SER A N 1
ATOM 1507 C CA . SER A 1 209 ? 21.239 -11.490 -25.199 1.00 84.31 209 SER A CA 1
ATOM 1508 C C . SER A 1 209 ? 20.177 -12.579 -25.032 1.00 84.31 209 SER A C 1
ATOM 1510 O O . SER A 1 209 ? 19.865 -12.987 -23.910 1.00 84.31 209 SER A O 1
ATOM 1512 N N . GLY A 1 210 ? 19.569 -12.997 -26.147 1.00 89.81 210 GLY A N 1
ATOM 1513 C CA . GLY A 1 210 ? 18.254 -13.625 -26.127 1.00 89.81 210 GLY A CA 1
ATOM 1514 C C . GLY A 1 210 ? 17.185 -12.629 -25.668 1.00 89.81 210 GLY A C 1
ATOM 1515 O O . GLY A 1 210 ? 17.461 -11.450 -25.440 1.00 89.81 210 GLY A O 1
ATOM 1516 N N . GLN A 1 211 ? 15.943 -13.088 -25.528 1.00 95.06 211 GLN A N 1
ATOM 1517 C CA . GLN A 1 211 ? 14.879 -12.229 -25.012 1.00 95.06 211 GLN A CA 1
ATOM 1518 C C . GLN A 1 211 ? 15.165 -11.833 -23.557 1.00 95.06 211 GLN A C 1
ATOM 1520 O O . GLN A 1 211 ? 15.362 -12.694 -22.697 1.00 95.06 211 GLN A O 1
ATOM 1525 N N . LEU A 1 212 ? 15.127 -10.531 -23.284 1.00 95.38 212 LEU A N 1
ATOM 1526 C CA . LEU A 1 212 ? 15.220 -9.965 -21.943 1.00 95.38 212 LEU A CA 1
ATOM 1527 C C . LEU A 1 212 ? 13.837 -9.528 -21.453 1.00 95.38 212 LEU A C 1
ATOM 1529 O O . LEU A 1 212 ? 12.997 -9.060 -22.234 1.00 95.38 212 LEU A O 1
ATOM 1533 N N . ARG A 1 213 ? 13.598 -9.719 -20.155 1.00 96.50 213 ARG A N 1
ATOM 1534 C CA . ARG A 1 213 ? 12.389 -9.281 -19.451 1.00 96.50 213 ARG A CA 1
ATOM 1535 C C . ARG A 1 213 ? 12.791 -8.556 -18.176 1.00 96.50 213 ARG A C 1
ATOM 1537 O O . ARG A 1 213 ? 13.179 -9.181 -17.189 1.00 96.50 213 ARG A O 1
ATOM 1544 N N . GLY A 1 214 ? 12.704 -7.238 -18.220 1.00 96.94 214 GLY A N 1
ATOM 1545 C CA . GLY A 1 214 ? 12.964 -6.383 -17.078 1.00 96.94 214 GLY A CA 1
ATOM 1546 C C . GLY A 1 214 ? 11.779 -6.376 -16.116 1.00 96.94 214 GLY A C 1
ATOM 1547 O O . GLY A 1 214 ? 10.635 -6.542 -16.537 1.00 96.94 214 GLY A O 1
ATOM 1548 N N . PHE A 1 215 ? 12.041 -6.182 -14.830 1.00 97.81 215 PHE A N 1
ATOM 1549 C CA . PHE A 1 215 ? 11.025 -6.168 -13.781 1.00 97.81 215 PHE A CA 1
ATOM 1550 C C . PHE A 1 215 ? 11.273 -5.030 -12.791 1.00 97.8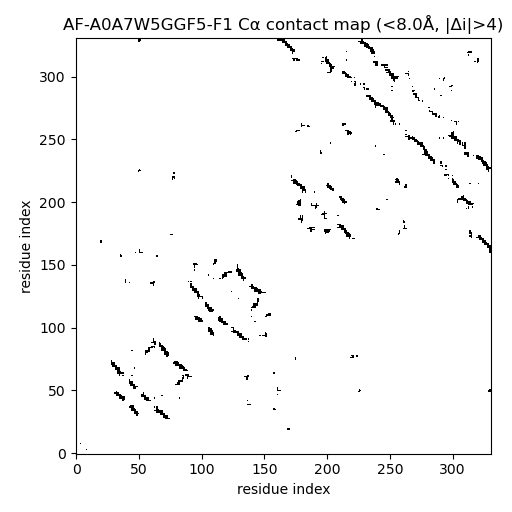1 215 PHE A C 1
ATOM 1552 O O . PHE A 1 215 ? 12.417 -4.780 -12.415 1.00 97.81 215 PHE A O 1
ATOM 1559 N N . ALA A 1 216 ? 10.192 -4.394 -12.348 1.00 97.44 216 ALA A N 1
ATOM 1560 C CA . ALA A 1 216 ? 10.149 -3.444 -11.242 1.00 97.44 216 ALA A CA 1
ATOM 1561 C C . ALA A 1 216 ? 8.969 -3.800 -10.325 1.00 97.44 216 ALA A C 1
ATOM 1563 O O . ALA A 1 216 ? 7.815 -3.710 -10.739 1.00 97.44 216 ALA A O 1
ATOM 1564 N N . GLY A 1 217 ? 9.249 -4.219 -9.093 1.00 94.06 217 GLY A N 1
ATOM 1565 C CA . GLY A 1 217 ? 8.241 -4.548 -8.085 1.00 94.06 217 GLY A CA 1
ATOM 1566 C C . GLY A 1 217 ? 8.037 -3.393 -7.109 1.00 94.06 217 GLY A C 1
ATOM 1567 O O . GLY A 1 217 ? 9.001 -2.942 -6.493 1.00 94.06 217 GLY A O 1
ATOM 1568 N N . TYR A 1 218 ? 6.793 -2.939 -6.953 1.00 92.12 218 TYR A N 1
ATOM 1569 C CA . TYR A 1 218 ? 6.390 -1.884 -6.007 1.00 92.12 218 TYR A CA 1
ATOM 1570 C C . TYR A 1 218 ? 5.672 -2.462 -4.772 1.00 92.12 218 TYR A C 1
ATOM 1572 O O . TYR A 1 218 ? 5.172 -1.723 -3.924 1.00 92.12 218 TYR A O 1
ATOM 1580 N N . GLY A 1 219 ? 5.562 -3.792 -4.677 1.00 88.25 219 GLY A N 1
ATOM 1581 C CA . GLY A 1 219 ? 4.850 -4.459 -3.593 1.00 88.25 219 GLY A CA 1
ATOM 1582 C C . GLY A 1 219 ? 3.410 -3.959 -3.456 1.00 88.25 219 GLY A C 1
ATOM 1583 O O . GLY A 1 219 ? 2.660 -3.908 -4.426 1.00 88.25 219 GLY A O 1
ATOM 1584 N N . ASP A 1 220 ? 3.025 -3.583 -2.235 1.00 82.69 220 ASP A N 1
ATOM 1585 C CA . ASP A 1 220 ? 1.730 -2.934 -1.981 1.00 82.69 220 ASP A CA 1
ATOM 1586 C C . ASP A 1 220 ? 1.858 -1.420 -1.776 1.00 82.69 220 ASP A C 1
ATOM 1588 O O . ASP A 1 220 ? 0.884 -0.805 -1.359 1.00 82.69 220 ASP A O 1
ATOM 1592 N N . GLN A 1 221 ? 3.010 -0.793 -2.062 1.00 83.19 221 GLN A N 1
ATOM 1593 C CA . GLN A 1 221 ? 3.228 0.638 -1.787 1.00 83.19 221 GLN A CA 1
ATOM 1594 C C . GLN A 1 221 ? 2.105 1.513 -2.366 1.00 83.19 221 GLN A C 1
ATOM 1596 O O . GLN A 1 221 ? 1.557 2.358 -1.667 1.00 83.19 221 GLN A O 1
ATOM 1601 N N . ILE A 1 222 ? 1.715 1.256 -3.621 1.00 87.00 222 ILE A N 1
ATOM 1602 C CA . ILE A 1 222 ? 0.689 2.036 -4.330 1.00 87.00 222 ILE A CA 1
ATOM 1603 C C . ILE A 1 222 ? -0.714 1.746 -3.781 1.00 87.00 222 ILE A C 1
ATOM 1605 O O . ILE A 1 222 ? -1.494 2.668 -3.560 1.00 87.00 222 ILE A O 1
ATOM 1609 N N . ARG A 1 223 ? -1.026 0.477 -3.495 1.00 85.81 223 ARG A N 1
ATOM 1610 C CA . ARG A 1 223 ? -2.296 0.084 -2.865 1.00 85.81 223 ARG A CA 1
ATOM 1611 C C . ARG A 1 223 ? -2.449 0.710 -1.473 1.00 85.81 223 ARG A C 1
ATOM 1613 O O . ARG A 1 223 ? -3.535 1.146 -1.100 1.00 85.81 223 ARG A O 1
ATOM 1620 N N . ASN A 1 224 ? -1.359 0.785 -0.715 1.00 79.50 224 ASN A N 1
ATOM 1621 C CA . ASN A 1 224 ? -1.336 1.309 0.651 1.00 79.50 224 ASN A CA 1
ATOM 1622 C C . ASN A 1 224 ? -1.427 2.836 0.726 1.00 79.50 224 ASN A C 1
ATOM 1624 O O . ASN A 1 224 ? -1.498 3.379 1.827 1.00 79.50 224 ASN A O 1
ATOM 1628 N N . LEU A 1 225 ? -1.472 3.531 -0.416 1.00 79.12 225 LEU A N 1
ATOM 1629 C CA . LEU A 1 225 ? -1.841 4.945 -0.445 1.00 79.12 225 LEU A CA 1
ATOM 1630 C C . LEU A 1 225 ? -3.276 5.188 0.038 1.00 79.12 225 LEU A C 1
ATOM 1632 O O . LEU A 1 225 ? -3.615 6.333 0.317 1.00 79.12 225 LEU A O 1
ATOM 1636 N N . GLY A 1 226 ? -4.121 4.146 0.104 1.00 75.25 226 GLY A N 1
ATOM 1637 C CA . GLY A 1 226 ? -5.534 4.303 0.461 1.00 75.25 226 GLY A CA 1
ATOM 1638 C C . GLY A 1 226 ? -6.298 5.124 -0.581 1.00 75.25 226 GLY A C 1
ATOM 1639 O O . GLY A 1 226 ? -7.283 5.785 -0.268 1.00 75.25 226 GLY A O 1
ATOM 1640 N N . ALA A 1 227 ? -5.812 5.120 -1.825 1.00 80.69 227 ALA A N 1
ATOM 1641 C CA . ALA A 1 227 ? -6.351 5.948 -2.885 1.00 80.69 227 ALA A CA 1
ATOM 1642 C C . ALA A 1 227 ? -7.777 5.511 -3.259 1.00 80.69 227 ALA A C 1
ATOM 1644 O O . ALA A 1 227 ? -8.014 4.375 -3.693 1.00 80.69 227 ALA A O 1
ATOM 1645 N N . LEU A 1 228 ? -8.714 6.451 -3.160 1.00 85.56 228 LEU A N 1
ATOM 1646 C CA . LEU A 1 228 ? -10.065 6.317 -3.696 1.00 85.56 228 LEU A CA 1
ATOM 1647 C C . LEU A 1 228 ? -10.003 6.271 -5.224 1.00 85.56 228 LEU A C 1
ATOM 1649 O O . LEU A 1 228 ? -10.574 5.375 -5.842 1.00 85.56 228 LEU A O 1
ATOM 1653 N N . THR A 1 229 ? -9.227 7.175 -5.828 1.00 91.62 229 THR A N 1
ATOM 1654 C CA . THR A 1 229 ? -8.917 7.170 -7.263 1.00 91.62 229 THR A CA 1
ATOM 1655 C C . THR A 1 229 ? -7.454 7.534 -7.493 1.00 91.62 229 THR A C 1
ATOM 1657 O O . THR A 1 229 ? -6.907 8.359 -6.768 1.00 91.62 229 THR A O 1
ATOM 1660 N N . ILE A 1 230 ? -6.811 6.939 -8.503 1.00 96.38 230 ILE A N 1
ATOM 1661 C CA . ILE A 1 230 ? -5.524 7.424 -9.020 1.00 96.38 230 ILE A CA 1
ATOM 1662 C C . ILE A 1 230 ? -5.819 8.194 -10.299 1.00 96.38 230 ILE A C 1
ATOM 1664 O O . ILE A 1 230 ? -6.101 7.594 -11.335 1.00 96.38 230 ILE A O 1
ATOM 1668 N N . GLU A 1 231 ? -5.766 9.515 -10.225 1.00 95.06 231 GLU A N 1
ATOM 1669 C CA . GLU A 1 231 ? -6.094 10.415 -11.330 1.00 95.06 231 GLU A CA 1
ATOM 1670 C C . GLU A 1 231 ? -4.993 10.402 -12.395 1.00 95.06 231 GLU A C 1
ATOM 1672 O O . GLU A 1 231 ? -5.277 10.424 -13.593 1.00 95.06 231 GLU A O 1
ATOM 1677 N N . GLU A 1 232 ? -3.737 10.297 -11.960 1.00 95.94 232 GLU A N 1
ATOM 1678 C CA . GLU A 1 232 ? -2.563 10.298 -12.824 1.00 95.94 232 GLU A CA 1
ATOM 1679 C C . GLU A 1 232 ? -1.441 9.450 -12.221 1.00 95.94 232 GLU A C 1
ATOM 1681 O O . GLU A 1 232 ? -1.232 9.441 -11.010 1.00 95.94 232 GLU A O 1
ATOM 1686 N N . ALA A 1 233 ? -0.712 8.739 -13.079 1.00 97.81 233 ALA A N 1
ATOM 1687 C CA . ALA A 1 233 ? 0.524 8.064 -12.718 1.00 97.81 233 ALA A CA 1
ATOM 1688 C C . ALA A 1 233 ? 1.497 8.172 -13.892 1.00 97.81 233 ALA A C 1
ATOM 1690 O O . ALA A 1 233 ? 1.194 7.702 -14.993 1.00 97.81 233 ALA A O 1
ATOM 1691 N N . VAL A 1 234 ? 2.649 8.795 -13.659 1.00 98.06 234 VAL A N 1
ATOM 1692 C CA . VAL A 1 234 ? 3.697 8.984 -14.665 1.00 98.06 234 VAL A CA 1
ATOM 1693 C C . VAL A 1 234 ? 4.941 8.233 -14.221 1.00 98.06 234 VAL A C 1
ATOM 1695 O O . VAL A 1 234 ? 5.541 8.549 -13.194 1.00 98.06 234 VAL A O 1
ATOM 1698 N N . LEU A 1 235 ? 5.328 7.230 -15.004 1.00 98.38 235 LEU A N 1
ATOM 1699 C CA . LEU A 1 235 ? 6.581 6.509 -14.831 1.00 98.38 235 LEU A CA 1
ATOM 1700 C C . LEU A 1 235 ? 7.718 7.338 -15.414 1.00 98.38 235 LEU A C 1
ATOM 1702 O O . LEU A 1 235 ? 7.663 7.716 -16.580 1.00 98.38 235 LEU A O 1
ATOM 1706 N N . THR A 1 236 ? 8.765 7.561 -14.634 1.00 97.25 236 THR A N 1
ATOM 1707 C CA . THR A 1 236 ? 10.033 8.124 -15.102 1.00 97.25 236 THR A CA 1
ATOM 1708 C C . THR A 1 236 ? 11.035 6.996 -15.282 1.00 97.25 236 THR A C 1
ATOM 1710 O O . THR A 1 236 ? 11.194 6.170 -14.390 1.00 97.25 236 THR A O 1
ATOM 1713 N N . ALA A 1 237 ? 11.726 6.941 -16.417 1.00 96.44 237 ALA A N 1
ATOM 1714 C CA . ALA A 1 237 ? 12.748 5.935 -16.688 1.00 96.44 237 ALA A CA 1
ATOM 1715 C C . ALA A 1 237 ? 14.000 6.589 -17.268 1.00 96.44 237 ALA A C 1
ATOM 1717 O O . ALA A 1 237 ? 13.922 7.403 -18.190 1.00 96.44 237 ALA A O 1
ATOM 1718 N N . ARG A 1 238 ? 15.168 6.205 -16.754 1.00 94.38 238 ARG A N 1
ATOM 1719 C CA . ARG A 1 238 ? 16.459 6.676 -17.252 1.00 94.38 238 ARG A CA 1
ATOM 1720 C C . ARG A 1 238 ? 17.097 5.607 -18.121 1.00 94.38 238 ARG A C 1
ATOM 1722 O O . ARG A 1 238 ? 17.383 4.513 -17.642 1.00 94.38 238 ARG A O 1
ATOM 1729 N N . LYS A 1 239 ? 17.338 5.916 -19.390 1.00 95.00 239 LYS A N 1
ATOM 1730 C CA . LYS A 1 239 ? 18.025 5.023 -20.325 1.00 95.00 239 LYS A CA 1
ATOM 1731 C C . LYS A 1 239 ? 19.506 4.917 -19.942 1.00 95.00 239 LYS A C 1
ATOM 1733 O O . LYS A 1 239 ? 20.151 5.930 -19.668 1.00 95.00 239 LYS A O 1
ATOM 1738 N N . THR A 1 240 ? 20.058 3.704 -19.942 1.00 91.31 240 THR A N 1
ATOM 1739 C CA . THR A 1 240 ? 21.499 3.477 -19.737 1.00 91.31 240 THR A CA 1
ATOM 1740 C C . THR A 1 240 ? 22.325 4.199 -20.806 1.00 91.31 240 THR A C 1
ATOM 1742 O O . THR A 1 240 ? 21.878 4.374 -21.943 1.00 91.31 240 THR A O 1
ATOM 1745 N N . ALA A 1 241 ? 23.535 4.635 -20.451 1.00 88.75 241 ALA A N 1
ATOM 1746 C CA . ALA A 1 241 ? 24.442 5.340 -21.358 1.00 88.75 241 ALA A CA 1
ATOM 1747 C C . ALA A 1 241 ? 25.222 4.357 -22.256 1.00 88.75 241 ALA A C 1
ATOM 1749 O O . ALA A 1 241 ? 26.446 4.273 -22.194 1.00 88.75 241 ALA A O 1
ATOM 1750 N N . ASP A 1 242 ? 24.500 3.574 -23.057 1.00 85.38 242 ASP A N 1
ATOM 1751 C CA . ASP A 1 242 ? 25.044 2.522 -23.930 1.00 85.38 242 ASP A CA 1
ATOM 1752 C C . ASP A 1 242 ? 25.208 2.957 -25.399 1.00 85.38 242 ASP A C 1
ATOM 1754 O O . ASP A 1 242 ? 25.579 2.146 -26.246 1.00 85.38 242 ASP A O 1
ATOM 1758 N N . GLY A 1 243 ? 24.951 4.233 -25.702 1.00 87.38 243 GLY A N 1
ATOM 1759 C CA . GLY A 1 243 ? 25.051 4.805 -27.047 1.00 87.38 243 GLY A CA 1
ATOM 1760 C C . GLY A 1 243 ? 23.816 4.593 -27.924 1.00 87.38 243 GLY A C 1
ATOM 1761 O O . GLY A 1 243 ? 23.758 5.166 -29.009 1.00 87.38 243 GLY A O 1
ATOM 1762 N N . ASN A 1 244 ? 22.811 3.846 -27.455 1.00 89.69 244 ASN A N 1
ATOM 1763 C CA . ASN A 1 244 ? 21.600 3.542 -28.212 1.00 89.69 244 ASN A CA 1
ATOM 1764 C C . ASN A 1 244 ? 20.372 4.235 -27.611 1.00 89.69 244 ASN A C 1
ATOM 1766 O O . ASN A 1 244 ? 20.250 4.400 -26.394 1.00 89.69 244 ASN A O 1
ATOM 1770 N N . SER A 1 245 ? 19.425 4.606 -28.471 1.00 95.25 245 SER A N 1
ATOM 1771 C CA . SER A 1 245 ? 18.079 4.992 -28.047 1.00 95.25 245 SER A CA 1
ATOM 1772 C C . SER A 1 245 ? 17.143 3.787 -28.046 1.00 95.25 245 SER A C 1
ATOM 1774 O O . SER A 1 245 ? 17.300 2.905 -28.889 1.00 95.25 245 SER A O 1
ATOM 1776 N N . ALA A 1 246 ? 16.145 3.768 -27.165 1.00 96.62 246 ALA A N 1
ATOM 1777 C CA . ALA A 1 246 ? 15.145 2.700 -27.147 1.00 96.62 246 ALA A CA 1
ATOM 1778 C C . ALA A 1 246 ? 13.776 3.209 -26.693 1.00 96.62 246 ALA A C 1
ATOM 1780 O O . ALA A 1 246 ? 13.687 4.098 -25.840 1.00 96.62 246 ALA A O 1
ATOM 1781 N N . VAL A 1 247 ? 12.715 2.603 -27.224 1.00 97.88 247 VAL A N 1
ATOM 1782 C CA . VAL A 1 247 ? 11.359 2.734 -26.686 1.00 97.88 247 VAL A CA 1
ATOM 1783 C C . VAL A 1 247 ? 11.189 1.748 -25.532 1.00 97.88 247 VAL A C 1
ATOM 1785 O O . VAL A 1 247 ? 11.305 0.535 -25.713 1.00 97.88 247 VAL A O 1
ATOM 1788 N N . LEU A 1 248 ? 10.892 2.255 -24.337 1.00 98.25 248 LEU A N 1
ATOM 1789 C CA . LEU A 1 248 ? 10.487 1.431 -23.202 1.00 98.25 248 LEU A CA 1
ATOM 1790 C C . LEU A 1 248 ? 9.007 1.084 -23.349 1.00 98.25 248 LEU A C 1
ATOM 1792 O O . LEU A 1 248 ? 8.183 1.978 -23.530 1.00 98.25 248 LEU A O 1
ATOM 1796 N N . MET A 1 249 ? 8.661 -0.193 -23.215 1.00 98.12 249 MET A N 1
ATOM 1797 C CA . MET A 1 249 ? 7.273 -0.642 -23.125 1.00 98.12 249 MET A CA 1
ATOM 1798 C C . MET A 1 249 ? 7.091 -1.458 -21.854 1.00 98.12 249 MET A C 1
ATOM 1800 O O . MET A 1 249 ? 7.783 -2.456 -21.645 1.00 98.12 249 MET A O 1
ATOM 1804 N N . VAL A 1 250 ? 6.150 -1.039 -21.015 1.00 98.19 250 VAL A N 1
ATOM 1805 C CA . VAL A 1 250 ? 5.840 -1.669 -19.733 1.00 98.19 250 VAL A CA 1
ATOM 1806 C C . VAL A 1 250 ? 4.424 -2.219 -19.717 1.00 98.19 250 VAL A C 1
ATOM 1808 O O . VAL A 1 250 ? 3.521 -1.679 -20.354 1.00 98.19 250 VAL A O 1
ATOM 1811 N N . GLN A 1 251 ? 4.222 -3.280 -18.948 1.00 97.88 251 GLN A N 1
ATOM 1812 C CA . GLN A 1 251 ? 2.912 -3.861 -18.682 1.00 97.88 251 GLN A CA 1
ATOM 1813 C C . GLN A 1 251 ? 2.823 -4.271 -17.211 1.00 97.88 251 GLN A C 1
ATOM 1815 O O . GLN A 1 251 ? 3.830 -4.644 -16.605 1.00 97.88 251 GLN A O 1
ATOM 1820 N N . GLY A 1 252 ? 1.628 -4.191 -16.625 1.00 97.25 252 GLY A N 1
ATOM 1821 C CA . GLY A 1 252 ? 1.403 -4.589 -15.236 1.00 97.25 252 GLY A CA 1
ATOM 1822 C C . GLY A 1 252 ? 1.686 -6.071 -14.977 1.00 97.25 252 GLY A C 1
ATOM 1823 O O . GLY A 1 252 ? 1.586 -6.918 -15.867 1.00 97.25 252 GLY A O 1
ATOM 1824 N N . THR A 1 253 ? 1.991 -6.406 -13.729 1.00 97.44 253 THR A N 1
ATOM 1825 C CA . THR A 1 253 ? 2.047 -7.790 -13.243 1.00 97.44 253 THR A CA 1
ATOM 1826 C C . THR A 1 253 ? 1.541 -7.879 -11.810 1.00 97.44 253 THR A C 1
ATOM 1828 O O . THR A 1 253 ? 1.681 -6.933 -11.038 1.00 97.44 253 THR A O 1
ATOM 1831 N N . ALA A 1 254 ? 0.970 -9.025 -11.442 1.00 94.81 254 ALA A N 1
ATOM 1832 C CA . ALA A 1 254 ? 0.551 -9.311 -10.070 1.00 94.81 254 ALA A CA 1
ATOM 1833 C C . ALA A 1 254 ? 1.744 -9.547 -9.121 1.00 94.81 254 ALA A C 1
ATOM 1835 O O . ALA A 1 254 ? 1.581 -9.540 -7.900 1.00 94.81 254 ALA A O 1
ATOM 1836 N N . ALA A 1 255 ? 2.950 -9.760 -9.660 1.00 92.06 255 ALA A N 1
ATOM 1837 C CA . ALA A 1 255 ? 4.159 -9.911 -8.860 1.00 92.06 255 ALA A CA 1
ATOM 1838 C C . ALA A 1 255 ? 4.564 -8.564 -8.235 1.00 92.06 255 ALA A C 1
ATOM 1840 O O . ALA A 1 255 ? 4.905 -7.619 -8.942 1.00 92.06 255 ALA A O 1
ATOM 1841 N N . GLY A 1 256 ? 4.520 -8.485 -6.903 1.00 87.88 256 GLY A N 1
ATOM 1842 C CA . GLY A 1 256 ? 5.001 -7.326 -6.138 1.00 87.88 256 GLY A CA 1
ATOM 1843 C C . GLY A 1 256 ? 6.472 -7.420 -5.741 1.00 87.88 256 GLY A C 1
ATOM 1844 O O . GLY A 1 256 ? 7.118 -6.403 -5.514 1.00 87.88 256 GLY A O 1
ATOM 1845 N N . GLU A 1 257 ? 6.996 -8.642 -5.711 1.00 89.00 257 GLU A N 1
ATOM 1846 C CA . GLU A 1 257 ? 8.397 -8.968 -5.470 1.00 89.00 257 GLU A CA 1
ATOM 1847 C C . GLU A 1 257 ? 8.969 -9.712 -6.673 1.00 89.00 257 GLU A C 1
ATOM 1849 O O . GLU A 1 257 ? 8.227 -10.186 -7.540 1.00 89.00 257 GLU A O 1
ATOM 1854 N N . ARG A 1 258 ? 10.299 -9.824 -6.723 1.00 87.50 258 ARG A N 1
ATOM 1855 C CA . ARG A 1 258 ? 10.996 -10.504 -7.810 1.00 87.50 258 ARG A CA 1
ATOM 1856 C C . ARG A 1 258 ? 10.562 -11.976 -7.863 1.00 87.50 258 ARG A C 1
ATOM 1858 O O . ARG A 1 258 ? 10.792 -12.699 -6.894 1.00 87.50 258 ARG A O 1
ATOM 1865 N N . PRO A 1 259 ? 9.979 -12.449 -8.979 1.00 88.62 259 PRO A N 1
ATOM 1866 C CA . PRO A 1 259 ? 9.604 -13.849 -9.100 1.00 88.62 259 PRO A CA 1
ATOM 1867 C C . PRO A 1 259 ? 10.845 -14.747 -9.204 1.00 88.62 259 PRO A C 1
ATOM 1869 O O . PRO A 1 259 ? 11.903 -14.332 -9.679 1.00 88.62 259 PRO A O 1
ATOM 1872 N N . SER A 1 260 ? 10.712 -16.009 -8.789 1.00 87.38 260 SER A N 1
ATOM 1873 C CA . SER A 1 260 ? 11.802 -16.994 -8.867 1.00 87.38 260 SER A CA 1
ATOM 1874 C C . SER A 1 260 ? 12.218 -17.315 -10.308 1.00 87.38 260 SER A C 1
ATOM 1876 O O . SER A 1 260 ? 13.377 -17.636 -10.557 1.00 87.38 260 SER A O 1
ATOM 1878 N N . GLY A 1 261 ? 11.284 -17.203 -11.254 1.00 90.25 261 GLY A N 1
ATOM 1879 C CA . GLY A 1 261 ? 11.502 -17.408 -12.684 1.00 90.25 261 GLY A CA 1
ATOM 1880 C C . GLY A 1 261 ? 11.253 -16.149 -13.509 1.00 90.25 261 GLY A C 1
ATOM 1881 O O . GLY A 1 261 ? 11.282 -15.031 -12.998 1.00 90.25 261 GLY A O 1
ATOM 1882 N N . GLN A 1 262 ? 10.984 -16.343 -14.801 1.00 93.44 262 GLN A N 1
ATOM 1883 C CA . GLN A 1 262 ? 10.676 -15.250 -15.717 1.00 93.44 262 GLN A CA 1
ATOM 1884 C C . GLN A 1 262 ? 9.504 -14.402 -15.186 1.00 93.44 262 GLN A C 1
ATOM 1886 O O . GLN A 1 262 ? 8.457 -14.963 -14.850 1.00 93.44 262 GLN A O 1
ATOM 1891 N N . PRO A 1 263 ? 9.620 -13.063 -15.161 1.00 94.00 263 PRO A N 1
ATOM 1892 C CA . PRO A 1 263 ? 8.491 -12.208 -14.840 1.00 94.00 263 PRO A CA 1
ATOM 1893 C C . PRO A 1 263 ? 7.437 -12.296 -15.952 1.00 94.00 263 PRO A C 1
ATOM 1895 O O . PRO A 1 263 ? 7.738 -12.181 -17.146 1.00 94.00 263 PRO A O 1
ATOM 1898 N N . VAL A 1 264 ? 6.189 -12.518 -15.545 1.00 92.94 264 VAL A N 1
ATOM 1899 C CA . VAL A 1 264 ? 5.037 -12.669 -16.440 1.00 92.94 264 VAL A CA 1
ATOM 1900 C C . VAL A 1 264 ? 4.189 -11.406 -16.357 1.00 92.94 264 VAL A C 1
ATOM 1902 O O . VAL A 1 264 ? 3.762 -11.011 -15.270 1.00 92.94 264 VAL A O 1
ATOM 1905 N N . ALA A 1 265 ? 3.956 -10.765 -17.501 1.00 91.75 265 ALA A N 1
ATOM 1906 C CA . ALA A 1 265 ? 3.000 -9.671 -17.597 1.00 91.75 265 ALA A CA 1
ATOM 1907 C C . ALA A 1 265 ? 1.570 -10.219 -17.457 1.00 91.75 265 ALA A C 1
ATOM 1909 O O . ALA A 1 265 ? 1.244 -11.267 -18.015 1.00 91.75 265 ALA A O 1
ATOM 1910 N N . GLY A 1 266 ? 0.736 -9.534 -16.678 1.00 87.06 266 GLY A N 1
ATOM 1911 C CA . GLY A 1 266 ? -0.674 -9.889 -16.520 1.00 87.06 266 GLY A CA 1
ATOM 1912 C C . GLY A 1 266 ? -1.538 -9.363 -17.672 1.00 87.06 266 GLY A C 1
ATOM 1913 O O . GLY A 1 266 ? -1.025 -8.697 -18.569 1.00 87.06 266 GLY A O 1
ATOM 1914 N N . PRO A 1 267 ? -2.861 -9.599 -17.642 1.00 90.75 267 PRO A N 1
ATOM 1915 C CA . PRO A 1 267 ? -3.805 -9.118 -18.654 1.00 90.75 267 PRO A CA 1
ATOM 1916 C C . PRO A 1 267 ? -4.115 -7.617 -18.482 1.00 90.75 267 PRO A C 1
ATOM 1918 O O . PRO A 1 267 ? -5.271 -7.205 -18.457 1.00 90.75 267 PRO A O 1
ATOM 1921 N N . PHE A 1 268 ? -3.081 -6.796 -18.309 1.00 93.25 268 PHE A N 1
ATOM 1922 C CA . PHE A 1 268 ? -3.193 -5.352 -18.118 1.00 93.25 268 PHE A CA 1
ATOM 1923 C C . PHE A 1 268 ? -2.794 -4.614 -19.391 1.00 93.25 268 PHE A C 1
ATOM 1925 O O . PHE A 1 268 ? -1.995 -5.120 -20.178 1.00 93.25 268 PHE A O 1
ATOM 1932 N N . GLU A 1 269 ? -3.309 -3.402 -19.572 1.00 91.00 269 GLU A N 1
ATOM 1933 C CA . GLU A 1 269 ? -2.893 -2.534 -20.671 1.00 91.00 269 GLU A CA 1
ATOM 1934 C C . GLU A 1 269 ? -1.392 -2.223 -20.591 1.00 91.00 269 GLU A C 1
ATOM 1936 O O . GLU A 1 269 ? -0.832 -1.999 -19.512 1.00 91.00 269 GLU A O 1
ATOM 1941 N N . SER A 1 270 ? -0.737 -2.216 -21.750 1.00 94.75 270 SER A N 1
ATOM 1942 C CA . SER A 1 270 ? 0.653 -1.797 -21.883 1.00 94.75 270 SER A CA 1
ATOM 1943 C C . SER A 1 270 ? 0.760 -0.288 -22.068 1.00 94.75 270 SER A C 1
ATOM 1945 O O . SER A 1 270 ? -0.098 0.324 -22.702 1.00 94.75 270 SER A O 1
ATOM 1947 N N . ALA A 1 271 ? 1.862 0.291 -21.611 1.00 97.00 271 ALA A N 1
ATOM 1948 C CA . ALA A 1 271 ? 2.206 1.686 -21.840 1.00 97.00 271 ALA A CA 1
ATOM 1949 C C . ALA A 1 271 ? 3.618 1.776 -22.424 1.00 97.00 271 ALA A C 1
ATOM 1951 O O . ALA A 1 271 ? 4.488 0.981 -22.064 1.00 97.00 271 ALA A O 1
ATOM 1952 N N . SER A 1 272 ? 3.861 2.732 -23.317 1.00 97.19 272 SER A N 1
ATOM 1953 C CA . SER A 1 272 ? 5.171 2.918 -23.941 1.00 97.19 272 SER A CA 1
ATOM 1954 C C . SER A 1 272 ? 5.639 4.360 -23.869 1.00 97.19 272 SER A C 1
ATOM 1956 O O . SER A 1 272 ? 4.835 5.291 -23.898 1.00 97.19 272 SER A O 1
ATOM 1958 N N . SER A 1 273 ? 6.952 4.545 -23.816 1.00 96.81 273 SER A N 1
ATOM 1959 C CA . SER A 1 273 ? 7.571 5.851 -24.008 1.00 96.81 273 SER A CA 1
ATOM 1960 C C . SER A 1 273 ? 7.640 6.209 -25.497 1.00 96.81 273 SER A C 1
ATOM 1962 O O . SER A 1 273 ? 7.412 5.375 -26.372 1.00 96.81 273 SER A O 1
ATOM 1964 N N . GLY A 1 274 ? 8.039 7.446 -25.798 1.00 95.25 274 GLY A N 1
ATOM 1965 C CA . GLY A 1 274 ? 8.747 7.720 -27.052 1.00 95.25 274 GLY A CA 1
ATOM 1966 C C . GLY A 1 274 ? 10.156 7.108 -27.037 1.00 95.25 274 GLY A C 1
ATOM 1967 O O . GLY A 1 274 ? 10.563 6.487 -26.054 1.00 95.25 274 GLY A O 1
ATOM 1968 N N . SER A 1 275 ? 10.931 7.298 -28.104 1.00 96.75 275 SER A N 1
ATOM 1969 C CA . SER A 1 275 ? 12.341 6.888 -28.101 1.00 96.75 275 SER A CA 1
ATOM 1970 C C . SER A 1 275 ? 13.127 7.698 -27.063 1.00 96.75 275 SER A C 1
ATOM 1972 O O . SER A 1 275 ? 13.146 8.928 -27.122 1.00 96.75 275 SER A O 1
ATOM 1974 N N . ILE A 1 276 ? 13.760 7.018 -26.103 1.00 97.69 276 ILE A N 1
ATOM 1975 C CA . ILE A 1 276 ? 14.586 7.647 -25.066 1.00 97.69 276 ILE A CA 1
ATOM 1976 C C . ILE A 1 276 ? 16.047 7.527 -25.492 1.00 97.69 276 ILE A C 1
ATOM 1978 O O . ILE A 1 276 ? 16.549 6.419 -25.683 1.00 97.69 276 ILE A O 1
ATOM 1982 N N . GLY A 1 277 ? 16.729 8.662 -25.653 1.00 96.50 277 GLY A N 1
ATOM 1983 C CA . GLY A 1 277 ? 18.142 8.707 -26.034 1.00 96.50 277 GLY A CA 1
ATOM 1984 C C . GLY A 1 277 ? 19.084 8.144 -24.963 1.00 96.50 277 GLY A C 1
ATOM 1985 O O . GLY A 1 277 ? 18.755 8.109 -23.779 1.00 96.50 277 GLY A O 1
ATOM 1986 N N . SER A 1 278 ? 20.288 7.740 -25.371 1.00 95.06 278 SER A N 1
ATOM 1987 C CA . SER A 1 278 ? 21.326 7.223 -24.466 1.00 95.06 278 SER A CA 1
ATOM 1988 C C . SER A 1 278 ? 21.607 8.185 -23.304 1.00 95.06 278 SER A C 1
ATOM 1990 O O . SER A 1 278 ? 21.896 9.365 -23.517 1.00 95.06 278 SER A O 1
ATOM 1992 N N . GLY A 1 279 ? 21.531 7.679 -22.069 1.00 89.81 279 GLY A N 1
ATOM 1993 C CA . GLY A 1 279 ? 21.746 8.459 -20.843 1.00 89.81 279 GLY A CA 1
ATOM 1994 C C . GLY A 1 279 ? 20.632 9.454 -20.485 1.00 89.81 279 GLY A C 1
ATOM 1995 O O . GLY A 1 279 ? 20.737 10.111 -19.446 1.00 89.81 279 GLY A O 1
ATOM 1996 N N . GLN A 1 280 ? 19.591 9.573 -21.317 1.00 95.50 280 GLN A N 1
ATOM 1997 C CA . GLN A 1 280 ? 18.480 10.505 -21.125 1.00 95.50 280 GLN A CA 1
ATOM 1998 C C . GLN A 1 280 ? 17.376 9.909 -20.246 1.00 95.50 280 GLN A C 1
ATOM 2000 O O . GLN A 1 280 ? 17.282 8.695 -20.044 1.00 95.50 280 GLN A O 1
ATOM 2005 N N . THR A 1 281 ? 16.511 10.790 -19.755 1.00 94.88 281 THR A N 1
ATOM 2006 C CA . THR A 1 281 ? 15.295 10.432 -19.028 1.00 94.88 281 THR A CA 1
ATOM 2007 C C . THR A 1 281 ? 14.094 10.544 -19.957 1.00 94.88 281 THR A C 1
ATOM 2009 O O . THR A 1 281 ? 13.977 11.506 -20.712 1.00 94.88 281 THR A O 1
ATOM 2012 N N . GLY A 1 282 ? 13.198 9.567 -19.891 1.00 94.69 282 GLY A N 1
ATOM 2013 C CA . GLY A 1 282 ? 11.889 9.623 -20.525 1.00 94.69 282 GLY A CA 1
ATOM 2014 C C . GLY A 1 282 ? 10.776 9.355 -19.525 1.00 94.69 282 GLY A C 1
ATOM 2015 O O . GLY A 1 282 ? 11.017 8.909 -18.400 1.00 94.69 282 GLY A O 1
ATOM 2016 N N . SER A 1 283 ? 9.549 9.613 -19.965 1.00 96.62 283 SER A N 1
ATOM 2017 C CA . SER A 1 283 ? 8.351 9.443 -19.152 1.00 96.62 283 SER A CA 1
ATOM 2018 C C . SER A 1 283 ? 7.288 8.633 -19.889 1.00 96.62 283 SER A C 1
ATOM 2020 O O . SER A 1 283 ? 7.217 8.659 -21.119 1.00 96.62 283 SER A O 1
ATOM 2022 N N . ILE A 1 284 ? 6.463 7.918 -19.127 1.00 98.25 284 ILE A N 1
ATOM 2023 C CA . ILE A 1 284 ? 5.325 7.139 -19.620 1.00 98.25 284 ILE A CA 1
ATOM 2024 C C . ILE A 1 284 ? 4.115 7.452 -18.745 1.00 98.25 284 ILE A C 1
ATOM 2026 O O . ILE A 1 284 ? 4.114 7.142 -17.554 1.00 98.25 284 ILE A O 1
ATOM 2030 N N . SER A 1 285 ? 3.069 8.031 -19.328 1.00 98.12 285 SER A N 1
ATOM 2031 C CA . SER A 1 285 ? 1.774 8.157 -18.655 1.00 98.12 285 SER A CA 1
ATOM 2032 C C . SER A 1 285 ? 1.082 6.797 -18.636 1.00 98.12 285 SER A C 1
ATOM 2034 O O . SER A 1 285 ? 0.867 6.192 -19.688 1.00 98.12 285 SER A O 1
ATOM 2036 N N . LEU A 1 286 ? 0.736 6.298 -17.448 1.00 98.25 286 LEU A N 1
ATOM 2037 C CA . LEU A 1 286 ? 0.068 5.007 -17.328 1.00 98.25 286 LEU A CA 1
ATOM 2038 C C . LEU A 1 286 ? -1.428 5.127 -17.677 1.00 98.25 286 LEU A C 1
ATOM 2040 O O . LE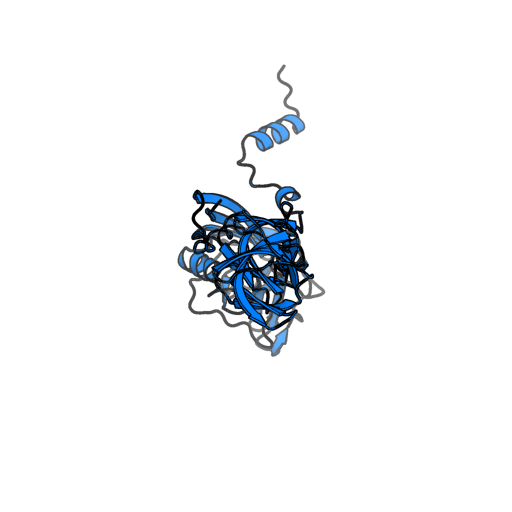U A 1 286 ? -2.108 6.050 -17.201 1.00 98.25 286 LEU A O 1
ATOM 2044 N N . PRO A 1 287 ? -1.977 4.189 -18.468 1.00 97.69 287 PRO A N 1
ATOM 2045 C CA . PRO A 1 287 ? -3.384 4.206 -18.841 1.00 97.69 287 PRO A CA 1
ATOM 2046 C C . PRO A 1 287 ? -4.295 3.958 -17.634 1.00 97.69 287 PRO A C 1
ATOM 2048 O O . PRO A 1 287 ? -3.872 3.424 -16.606 1.00 97.69 287 PRO A O 1
ATOM 2051 N N . ALA A 1 288 ? -5.569 4.340 -17.765 1.00 96.44 288 ALA A N 1
ATOM 2052 C CA . ALA A 1 288 ? -6.552 4.252 -16.683 1.00 96.44 288 ALA A CA 1
ATOM 2053 C C . ALA A 1 288 ? -6.689 2.834 -16.113 1.00 96.44 288 ALA A C 1
ATOM 2055 O O . ALA A 1 288 ? -6.672 2.672 -14.894 1.00 96.44 288 ALA A O 1
ATOM 2056 N N . GLY A 1 289 ? -6.736 1.813 -16.977 1.00 96.25 289 GLY A N 1
ATOM 2057 C CA . GLY A 1 289 ? -6.829 0.419 -16.542 1.00 96.25 289 GLY A CA 1
ATOM 2058 C C . GLY A 1 289 ? -5.628 -0.030 -15.706 1.00 96.25 289 GLY A C 1
ATOM 2059 O O . GLY A 1 289 ? -5.793 -0.706 -14.692 1.00 96.25 289 GLY A O 1
ATOM 2060 N N . LEU A 1 290 ? -4.412 0.396 -16.069 1.00 97.38 290 LE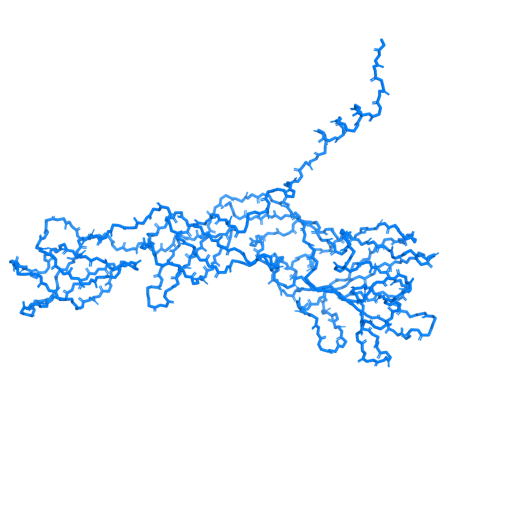U A N 1
ATOM 2061 C CA . LEU A 1 290 ? -3.209 0.065 -15.303 1.00 97.38 290 LEU A CA 1
ATOM 2062 C C . LEU A 1 290 ? -3.135 0.846 -13.982 1.00 97.38 290 LEU A C 1
ATOM 2064 O O . LEU A 1 290 ? -2.749 0.275 -12.964 1.00 97.38 290 LEU A O 1
ATOM 2068 N N . ARG A 1 291 ? -3.555 2.119 -13.965 1.00 97.81 291 ARG A N 1
ATOM 2069 C CA . ARG A 1 291 ? -3.685 2.907 -12.725 1.00 97.81 291 ARG A CA 1
ATOM 2070 C C . ARG A 1 291 ? -4.647 2.248 -11.741 1.00 97.81 291 ARG A C 1
ATOM 2072 O O . ARG A 1 291 ? -4.310 2.098 -10.571 1.00 97.81 291 ARG A O 1
ATOM 2079 N N . GLU A 1 292 ? -5.800 1.797 -12.223 1.00 96.50 292 GLU A N 1
ATOM 2080 C CA . GLU A 1 292 ? -6.793 1.104 -11.400 1.00 96.50 292 GLU A CA 1
ATOM 2081 C C . GLU A 1 292 ? -6.284 -0.251 -10.889 1.00 96.50 292 GLU A C 1
ATOM 2083 O O . GLU A 1 292 ? -6.474 -0.600 -9.719 1.00 96.50 292 GLU A O 1
ATOM 2088 N N . ALA A 1 293 ? -5.560 -0.996 -11.728 1.00 96.75 293 ALA A N 1
ATOM 2089 C CA . ALA A 1 293 ? -4.929 -2.244 -11.315 1.00 96.75 293 ALA A CA 1
ATOM 2090 C C . ALA A 1 293 ? -3.887 -2.027 -10.204 1.00 96.75 293 ALA A C 1
ATOM 2092 O O . ALA A 1 293 ? -3.835 -2.816 -9.261 1.00 96.75 293 ALA A O 1
ATOM 2093 N N . LEU A 1 294 ? -3.085 -0.958 -10.277 1.00 95.88 294 LEU A N 1
ATOM 2094 C CA . LEU A 1 294 ? -2.121 -0.604 -9.228 1.00 95.88 294 LEU A CA 1
ATOM 2095 C C . LEU A 1 294 ? -2.820 -0.132 -7.943 1.00 95.88 294 LEU A C 1
ATOM 2097 O O . LEU A 1 294 ? -2.423 -0.531 -6.849 1.00 95.88 294 LEU A O 1
ATOM 2101 N N . ARG A 1 295 ? -3.893 0.663 -8.069 1.00 94.75 295 ARG A N 1
ATOM 2102 C CA . ARG A 1 295 ? -4.704 1.152 -6.939 1.00 94.75 295 ARG A CA 1
ATOM 2103 C C . ARG A 1 295 ? -5.307 0.007 -6.127 1.00 94.75 295 ARG A C 1
ATOM 2105 O O . ARG A 1 295 ? -5.235 -0.002 -4.902 1.00 94.75 295 ARG A O 1
ATOM 2112 N N . THR A 1 296 ? -5.894 -0.969 -6.814 1.00 89.69 296 THR A N 1
ATOM 2113 C CA . THR A 1 296 ? -6.548 -2.133 -6.192 1.00 89.69 296 THR A CA 1
ATOM 2114 C C . THR A 1 296 ? -5.555 -3.212 -5.749 1.00 89.69 296 THR A C 1
ATOM 2116 O O . THR A 1 296 ? -5.909 -4.098 -4.969 1.00 89.69 296 THR A O 1
ATOM 2119 N N . GLY A 1 297 ? -4.305 -3.144 -6.219 1.00 90.00 297 GLY A N 1
ATOM 2120 C CA . GLY A 1 297 ? -3.276 -4.161 -6.002 1.00 90.00 297 GLY A CA 1
ATOM 2121 C C . GLY A 1 297 ? -3.415 -5.400 -6.889 1.00 90.00 297 GLY A C 1
ATOM 2122 O O . GLY A 1 297 ? -2.754 -6.403 -6.624 1.00 90.00 297 GLY A O 1
ATOM 2123 N N . ALA A 1 298 ? -4.249 -5.355 -7.934 1.00 93.50 298 ALA A N 1
ATOM 2124 C CA . ALA A 1 298 ? -4.268 -6.380 -8.978 1.00 93.50 298 ALA A CA 1
ATOM 2125 C C . ALA A 1 298 ? -2.939 -6.401 -9.756 1.00 93.50 298 ALA A C 1
ATOM 2127 O O . ALA A 1 298 ? -2.422 -7.470 -10.085 1.00 93.50 298 ALA A O 1
ATOM 2128 N N . ALA A 1 299 ? -2.362 -5.220 -9.994 1.00 96.69 299 ALA A N 1
ATOM 2129 C CA . ALA A 1 299 ? -0.974 -5.053 -10.392 1.00 96.69 299 ALA A CA 1
ATOM 2130 C C . ALA A 1 299 ? -0.158 -4.557 -9.190 1.00 96.69 299 ALA A C 1
ATOM 2132 O O . ALA A 1 299 ? -0.575 -3.659 -8.464 1.00 96.69 299 ALA A O 1
ATOM 2133 N N . ARG A 1 300 ? 1.015 -5.151 -8.984 1.00 95.00 300 ARG A N 1
ATOM 2134 C CA . ARG A 1 300 ? 1.950 -4.856 -7.881 1.00 95.00 300 ARG A CA 1
ATOM 2135 C C . ARG A 1 300 ? 3.368 -4.569 -8.387 1.00 95.00 300 ARG A C 1
ATOM 2137 O O . ARG A 1 300 ? 4.268 -4.238 -7.620 1.00 95.00 300 ARG A O 1
ATOM 2144 N N . GLY A 1 301 ? 3.562 -4.683 -9.697 1.00 96.94 301 GLY A N 1
ATOM 2145 C CA . GLY A 1 301 ? 4.816 -4.455 -10.391 1.00 96.94 301 GLY A CA 1
ATOM 2146 C C . GLY A 1 301 ? 4.591 -4.135 -11.864 1.00 96.94 301 GLY A C 1
ATOM 2147 O O . GLY A 1 301 ? 3.474 -4.241 -12.383 1.00 96.94 301 GLY A O 1
ATOM 2148 N N . LEU A 1 302 ? 5.678 -3.781 -12.540 1.00 98.31 302 LEU A N 1
ATOM 2149 C CA . LEU A 1 302 ? 5.755 -3.569 -13.980 1.00 98.31 302 LEU A CA 1
ATOM 2150 C C . LEU A 1 302 ? 6.799 -4.508 -14.590 1.00 98.31 302 LEU A C 1
ATOM 2152 O O . LEU A 1 302 ? 7.865 -4.741 -14.017 1.00 98.31 302 LEU A O 1
ATOM 2156 N N . VAL A 1 303 ? 6.497 -5.024 -15.777 1.00 98.06 303 VAL A N 1
ATOM 2157 C CA . VAL A 1 303 ? 7.409 -5.821 -16.603 1.00 98.06 303 VAL A CA 1
ATOM 2158 C C . VAL A 1 303 ? 7.733 -5.029 -17.860 1.00 98.06 303 VAL A C 1
ATOM 2160 O O . VAL A 1 303 ? 6.821 -4.555 -18.535 1.00 98.06 303 VAL A O 1
ATOM 2163 N N . ALA A 1 304 ? 9.016 -4.909 -18.194 1.00 97.50 304 ALA A N 1
ATOM 2164 C CA . ALA A 1 304 ? 9.455 -4.362 -19.469 1.00 97.50 304 ALA A CA 1
ATOM 2165 C C . ALA A 1 304 ? 9.330 -5.446 -20.555 1.00 97.50 304 ALA A C 1
ATOM 2167 O O . ALA A 1 304 ? 9.994 -6.488 -20.505 1.00 97.50 304 ALA A O 1
ATOM 2168 N N . VAL A 1 305 ? 8.434 -5.219 -21.514 1.00 95.19 305 VAL A N 1
ATOM 2169 C CA . VAL A 1 305 ? 7.988 -6.216 -22.505 1.00 95.19 305 VAL A CA 1
ATOM 2170 C C . VAL A 1 305 ? 8.278 -5.816 -23.950 1.00 95.19 305 VAL A C 1
ATOM 2172 O O . VAL A 1 305 ? 7.991 -6.598 -24.856 1.00 95.19 305 VAL A O 1
ATOM 2175 N N . GLY A 1 306 ? 8.860 -4.637 -24.175 1.00 94.06 306 GLY A N 1
ATOM 2176 C CA . GLY A 1 306 ? 9.093 -4.121 -25.521 1.00 94.06 306 GLY A CA 1
ATOM 2177 C C . GLY A 1 306 ? 10.055 -4.966 -26.357 1.00 94.06 306 GLY A C 1
ATOM 2178 O O . GLY A 1 306 ? 10.916 -5.685 -25.836 1.00 94.06 306 GLY A O 1
ATOM 2179 N N . GLY A 1 307 ? 9.873 -4.880 -27.678 1.00 92.12 307 GLY A N 1
ATOM 2180 C CA . GLY A 1 307 ? 10.725 -5.543 -28.668 1.00 92.12 307 GLY A CA 1
ATOM 2181 C C . GLY A 1 307 ? 12.065 -4.836 -28.880 1.00 92.12 307 GLY A C 1
ATOM 2182 O O . GLY A 1 307 ? 13.070 -5.504 -29.120 1.00 92.12 307 GLY A O 1
ATOM 2183 N N . ASP A 1 308 ? 12.094 -3.510 -28.722 1.00 93.56 308 ASP A N 1
ATOM 2184 C CA . ASP A 1 308 ? 13.312 -2.708 -28.827 1.00 93.56 308 ASP A CA 1
ATOM 2185 C C . ASP A 1 308 ? 14.297 -3.083 -27.726 1.00 93.56 308 ASP A C 1
ATOM 2187 O O . ASP A 1 308 ? 13.957 -3.100 -26.538 1.00 93.56 308 ASP A O 1
ATOM 2191 N N . TYR A 1 309 ? 15.540 -3.353 -28.117 1.00 94.50 309 TYR A N 1
ATOM 2192 C CA . TYR A 1 309 ? 16.603 -3.586 -27.156 1.00 94.50 309 TYR A CA 1
ATOM 2193 C C . TYR A 1 309 ? 16.967 -2.285 -26.441 1.00 94.50 309 TYR A C 1
ATOM 2195 O O . TYR A 1 309 ? 17.375 -1.306 -27.065 1.00 94.50 309 TYR A O 1
ATOM 2203 N N . GLY A 1 310 ? 16.869 -2.293 -25.114 1.00 94.19 310 GLY A N 1
ATOM 2204 C CA . GLY A 1 310 ? 17.241 -1.149 -24.296 1.00 94.19 310 GLY A CA 1
ATOM 2205 C C . GLY A 1 310 ? 17.367 -1.514 -22.827 1.00 94.19 310 GLY A C 1
ATOM 2206 O O . GLY A 1 310 ? 16.584 -2.315 -22.319 1.00 94.19 310 GLY A O 1
ATOM 2207 N N . GLY A 1 311 ? 18.364 -0.923 -22.168 1.00 94.44 311 GLY A N 1
ATOM 2208 C CA . GLY A 1 311 ? 18.539 -0.958 -20.719 1.00 94.44 311 GLY A CA 1
ATOM 2209 C C . GLY A 1 311 ? 18.112 0.346 -20.067 1.00 94.44 311 GLY A C 1
ATOM 2210 O O . GLY A 1 311 ? 18.404 1.428 -20.582 1.00 94.44 311 GLY A O 1
ATOM 2211 N N . PHE A 1 312 ? 17.454 0.241 -18.923 1.00 95.81 312 PHE A N 1
ATOM 2212 C CA . PHE A 1 312 ? 16.971 1.364 -18.138 1.00 95.81 312 PHE A CA 1
ATOM 2213 C C . PHE A 1 312 ? 17.335 1.165 -16.668 1.00 95.81 312 PHE A C 1
ATOM 2215 O O . PHE A 1 312 ? 17.379 0.036 -16.181 1.00 95.81 312 PHE A O 1
ATOM 2222 N N . GLY A 1 313 ? 17.599 2.260 -15.962 1.00 90.38 313 GLY A N 1
ATOM 2223 C CA . GLY A 1 313 ? 18.023 2.215 -14.569 1.00 90.38 313 GLY A CA 1
ATOM 2224 C C . GLY A 1 313 ? 16.970 1.5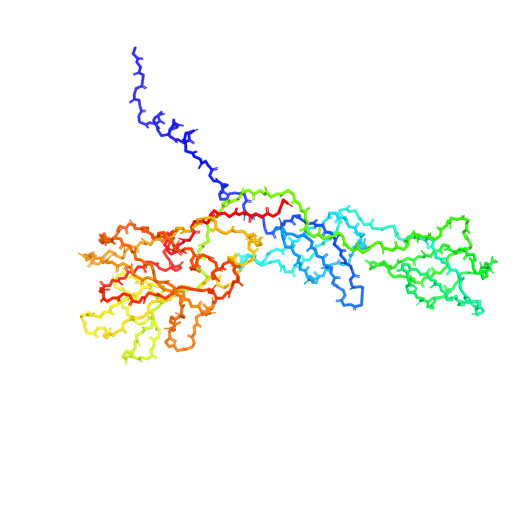82 -13.660 1.00 90.38 313 GLY A C 1
ATOM 2225 O O . GLY A 1 313 ? 15.792 1.936 -13.753 1.00 90.38 313 GLY A O 1
ATOM 2226 N N . GLY A 1 314 ? 17.391 0.675 -12.781 1.00 87.62 314 GLY A N 1
ATOM 2227 C CA . GLY A 1 314 ? 16.539 0.088 -11.741 1.00 87.62 314 GLY A CA 1
ATOM 2228 C C . GLY A 1 314 ? 16.727 0.728 -10.363 1.00 87.62 314 GLY A C 1
ATOM 2229 O O . GLY A 1 314 ? 17.081 1.899 -10.257 1.00 87.62 314 GLY A O 1
ATOM 2230 N N . THR A 1 315 ? 16.565 -0.052 -9.292 1.00 83.69 315 THR A N 1
ATOM 2231 C CA . THR A 1 315 ? 16.688 0.399 -7.890 1.00 83.69 315 THR A CA 1
ATOM 2232 C C . THR A 1 315 ? 18.045 1.012 -7.538 1.00 83.69 315 THR A C 1
ATOM 2234 O O . THR A 1 315 ? 18.126 1.796 -6.599 1.00 83.69 315 THR A O 1
ATOM 2237 N N . ALA A 1 316 ? 19.114 0.691 -8.278 1.00 77.81 316 ALA A N 1
ATOM 2238 C CA . ALA A 1 316 ? 20.436 1.291 -8.065 1.00 77.81 316 ALA A CA 1
ATOM 2239 C C . ALA A 1 316 ? 20.630 2.626 -8.808 1.00 77.81 316 ALA A C 1
ATOM 2241 O O . ALA A 1 316 ? 21.653 3.281 -8.619 1.00 77.81 316 ALA A O 1
ATOM 2242 N N . THR A 1 317 ? 19.671 3.036 -9.646 1.00 78.81 317 THR A N 1
ATOM 2243 C CA . THR A 1 317 ? 19.705 4.299 -10.388 1.00 78.81 317 THR A CA 1
ATOM 2244 C C . THR A 1 317 ? 18.657 5.261 -9.819 1.00 78.81 317 THR A C 1
ATOM 2246 O O . THR A 1 317 ? 17.473 5.132 -10.140 1.00 78.81 317 THR A O 1
ATOM 2249 N N . PRO A 1 318 ? 19.058 6.259 -9.007 1.00 78.88 318 PRO A N 1
ATOM 2250 C CA . PRO A 1 318 ? 18.126 7.213 -8.413 1.00 78.88 318 PRO A CA 1
ATOM 2251 C C . PRO A 1 318 ? 17.253 7.915 -9.458 1.00 78.88 318 PRO A C 1
ATOM 2253 O O . PRO A 1 318 ? 17.744 8.355 -10.501 1.00 78.88 318 PRO A O 1
ATOM 2256 N N . GLY A 1 319 ? 15.955 8.023 -9.168 1.00 76.94 319 GLY A N 1
ATOM 2257 C CA . GLY A 1 319 ? 14.979 8.688 -10.038 1.00 76.94 319 GLY A CA 1
ATOM 2258 C C . GLY A 1 319 ? 14.587 7.909 -11.298 1.00 76.94 319 GLY A C 1
ATOM 2259 O O . GLY A 1 319 ? 13.852 8.442 -12.124 1.00 76.94 319 GLY A O 1
ATOM 2260 N N . SER A 1 320 ? 15.056 6.668 -11.464 1.00 89.00 320 SER A N 1
ATOM 2261 C CA . SER A 1 320 ? 14.615 5.780 -12.540 1.00 89.00 320 SER A CA 1
ATOM 2262 C C . SER A 1 320 ? 13.585 4.771 -12.033 1.00 89.00 320 SER A C 1
ATOM 2264 O O . SER A 1 320 ? 13.628 4.328 -10.888 1.00 89.00 320 SER A O 1
ATOM 2266 N N . PHE A 1 321 ? 12.640 4.423 -12.901 1.00 92.50 321 PHE A N 1
ATOM 2267 C CA . PHE A 1 321 ? 11.466 3.601 -12.611 1.00 92.50 321 PHE A CA 1
ATOM 2268 C C . PHE A 1 321 ? 10.585 4.114 -11.463 1.00 92.50 321 PHE A C 1
ATOM 2270 O O . PHE A 1 321 ? 9.834 3.354 -10.855 1.00 92.50 321 PHE A O 1
ATOM 2277 N N . THR A 1 322 ? 10.619 5.414 -11.187 1.00 92.94 322 THR A N 1
ATOM 2278 C CA . THR A 1 322 ? 9.753 6.043 -10.189 1.00 92.94 322 THR A CA 1
ATOM 2279 C C . THR A 1 322 ? 8.398 6.408 -10.789 1.00 92.94 322 THR A C 1
ATOM 2281 O O . THR A 1 322 ? 8.307 6.824 -11.944 1.00 92.94 322 THR A O 1
ATOM 2284 N N . LEU A 1 323 ? 7.337 6.260 -10.003 1.00 94.50 323 LEU A N 1
ATOM 2285 C CA . LEU A 1 323 ? 5.975 6.643 -10.355 1.00 94.50 323 LEU A CA 1
ATOM 2286 C C . LEU A 1 323 ? 5.600 7.912 -9.599 1.00 94.50 323 LEU A C 1
ATOM 2288 O O . LEU A 1 323 ? 5.447 7.868 -8.380 1.00 94.50 323 LEU A O 1
ATOM 2292 N N . ALA A 1 324 ? 5.424 9.016 -10.318 1.00 92.44 324 ALA A N 1
ATOM 2293 C CA . ALA A 1 324 ? 4.761 10.202 -9.790 1.00 92.44 324 ALA A CA 1
ATOM 2294 C C . ALA A 1 324 ? 3.246 9.984 -9.881 1.00 92.44 324 ALA A C 1
ATOM 2296 O O . ALA A 1 324 ? 2.713 9.821 -10.979 1.00 92.44 324 ALA A O 1
ATOM 2297 N N . ILE A 1 325 ? 2.567 9.923 -8.738 1.00 92.56 325 ILE A N 1
ATOM 2298 C CA . ILE A 1 325 ? 1.155 9.552 -8.622 1.00 92.56 325 ILE A CA 1
ATOM 2299 C C . ILE A 1 325 ? 0.372 10.730 -8.053 1.00 92.56 325 ILE A C 1
ATOM 2301 O O . ILE A 1 325 ? 0.698 11.213 -6.970 1.00 92.56 325 ILE A O 1
ATOM 2305 N N . ARG A 1 326 ? -0.692 11.140 -8.747 1.00 93.19 326 ARG A N 1
ATOM 2306 C CA . ARG A 1 326 ? -1.728 12.051 -8.244 1.00 93.19 326 ARG A CA 1
ATOM 2307 C C . ARG A 1 326 ? -2.993 11.251 -7.969 1.00 93.19 326 ARG A C 1
ATOM 2309 O O . ARG A 1 326 ? -3.472 10.531 -8.848 1.00 93.19 326 ARG A O 1
ATOM 2316 N N . TYR A 1 327 ? -3.508 11.341 -6.752 1.00 91.38 327 TYR A N 1
ATOM 2317 C CA . TYR A 1 327 ? -4.598 10.494 -6.281 1.00 91.38 327 TYR A CA 1
ATOM 2318 C C . TYR A 1 327 ? -5.501 11.229 -5.294 1.00 91.38 327 TYR A C 1
ATOM 2320 O O . TYR A 1 327 ? -5.089 12.205 -4.670 1.00 91.38 327 TYR A O 1
ATOM 2328 N N . THR A 1 328 ? -6.729 10.743 -5.139 1.00 86.25 328 THR A N 1
ATOM 2329 C CA . THR A 1 328 ? -7.647 11.209 -4.098 1.00 86.25 328 THR A CA 1
ATOM 2330 C C . THR A 1 328 ? -7.698 10.215 -2.947 1.00 86.25 328 THR A C 1
ATOM 2332 O O . THR A 1 328 ? -7.599 9.004 -3.160 1.00 86.25 328 THR A O 1
ATOM 2335 N N . LYS A 1 329 ? -7.866 10.711 -1.724 1.00 79.19 329 LYS A N 1
ATOM 2336 C CA . LYS A 1 329 ? -8.070 9.906 -0.510 1.00 79.19 329 LYS A CA 1
ATOM 2337 C C . LYS A 1 329 ? -9.028 10.630 0.432 1.00 79.19 329 LYS A C 1
ATOM 2339 O O . LYS A 1 329 ? -9.230 11.832 0.279 1.00 79.19 329 LYS A O 1
ATOM 2344 N N . ALA A 1 330 ? -9.593 9.918 1.401 1.00 72.62 330 ALA A N 1
ATOM 2345 C CA . ALA A 1 330 ? -10.205 10.590 2.542 1.00 72.62 330 ALA A CA 1
ATOM 2346 C C . ALA A 1 330 ? -9.109 11.281 3.380 1.00 72.62 330 ALA A C 1
ATOM 2348 O O . ALA A 1 330 ? -7.995 10.750 3.491 1.00 72.62 330 ALA A O 1
ATOM 2349 N N . ALA A 1 331 ? -9.420 12.477 3.881 1.00 62.06 331 ALA A N 1
ATOM 2350 C CA . ALA A 1 331 ? -8.562 13.323 4.707 1.00 62.06 331 ALA A CA 1
ATOM 2351 C C . ALA A 1 331 ? -8.077 12.599 5.967 1.00 62.06 331 ALA A C 1
ATOM 2353 O O . ALA A 1 331 ? -8.885 11.861 6.579 1.00 62.06 331 ALA A O 1
#